Protein AF-A0A0C9WGY9-F1 (afdb_monomer_lite)

Radius of gyration: 21.14 Å; chains: 1; bounding box: 63×45×46 Å

Sequence (278 aa):
MLKIRIFRSVLLHSLSLDATVLPHLRSLISLTTEGIFSPQDQVSGNQGAGFSSGNVWSVLQLEKIHLQEIVTDDVQLGLIEYLASFSGLRRLRLTQAPSYRTLPQMSDQLAIKFYEQALQNHIHSLDSLKINTNYEGNWSFTSHCSSIIKKCTRLTFLKLSINFEDMAEEKDDKEDSSASGNNVIWSLLDICAALPALKTLKLFSAFPEHSRGSKGGTVASKHRARANAKISRSVRSYQPITSSHAFRIFIVRDEFELRNDELGMNLAYRRVGRMREH

Organism: NCBI:txid1095629

Structure (mmCIF, N/CA/C/O backbone):
data_AF-A0A0C9WGY9-F1
#
_entry.id   AF-A0A0C9WGY9-F1
#
loop_
_atom_site.group_PDB
_atom_site.id
_atom_site.type_symbol
_atom_site.label_atom_id
_atom_site.label_alt_id
_atom_site.label_comp_id
_atom_site.label_asym_id
_atom_site.label_entity_id
_atom_site.label_seq_id
_atom_site.pdbx_PDB_ins_code
_atom_site.Cartn_x
_atom_site.Cartn_y
_atom_site.Cartn_z
_atom_site.occupancy
_atom_site.B_iso_or_equiv
_atom_site.auth_seq_id
_atom_site.auth_comp_id
_atom_site.auth_asym_id
_atom_site.auth_atom_id
_atom_site.pdbx_PDB_model_num
ATOM 1 N N . MET A 1 1 ? -34.208 -19.482 19.930 1.00 30.44 1 MET A N 1
ATOM 2 C CA . MET A 1 1 ? -32.775 -19.177 20.145 1.00 30.44 1 MET A CA 1
ATOM 3 C C . MET A 1 1 ? -32.164 -18.797 18.793 1.00 30.44 1 MET A C 1
ATOM 5 O O . MET A 1 1 ? -31.710 -19.662 18.055 1.00 30.44 1 MET A O 1
ATOM 9 N N . LEU A 1 2 ? -32.289 -17.525 18.393 1.00 20.83 2 LEU A N 1
ATOM 10 C CA . LEU A 1 2 ? -31.878 -17.042 17.067 1.00 20.83 2 LEU A CA 1
ATOM 11 C C . LEU A 1 2 ? -30.344 -16.934 17.011 1.00 20.83 2 LEU A C 1
ATOM 13 O O . LEU A 1 2 ? -29.756 -15.997 17.544 1.00 20.83 2 LEU A O 1
ATOM 17 N N . LYS A 1 3 ? -29.680 -17.896 16.362 1.00 22.28 3 LYS A N 1
ATOM 18 C CA . LYS A 1 3 ? -28.285 -17.746 15.926 1.00 22.28 3 LYS A CA 1
ATOM 19 C C . LYS A 1 3 ? -28.271 -16.860 14.682 1.00 22.28 3 LYS A C 1
ATOM 21 O O . LYS A 1 3 ? -28.259 -17.358 13.560 1.00 22.28 3 LYS A O 1
ATOM 26 N N . ILE A 1 4 ? -28.277 -15.545 14.877 1.00 24.45 4 ILE A N 1
ATOM 27 C CA . ILE A 1 4 ? -27.999 -14.611 13.787 1.00 24.45 4 ILE A CA 1
ATOM 28 C C . ILE A 1 4 ? -26.489 -14.668 13.526 1.00 24.45 4 ILE A C 1
ATOM 30 O O . ILE A 1 4 ? -25.688 -14.069 14.241 1.00 24.45 4 ILE A O 1
ATOM 34 N N . ARG A 1 5 ? -26.079 -15.427 12.504 1.00 27.80 5 ARG A N 1
ATOM 35 C CA . ARG A 1 5 ? -24.776 -15.234 11.854 1.00 27.80 5 ARG A CA 1
ATOM 36 C C . ARG A 1 5 ? -24.852 -13.915 11.080 1.00 27.80 5 ARG A C 1
ATOM 38 O O . ARG A 1 5 ? -25.091 -13.914 9.879 1.00 27.80 5 ARG A O 1
ATOM 45 N N . ILE A 1 6 ? -24.689 -12.789 11.777 1.00 35.38 6 ILE A N 1
ATOM 46 C CA . ILE A 1 6 ? -24.415 -11.511 11.117 1.00 35.38 6 ILE A CA 1
ATOM 47 C C . ILE A 1 6 ? -23.001 -11.648 10.558 1.00 35.38 6 ILE A C 1
ATOM 49 O O . ILE A 1 6 ? -22.031 -11.720 11.318 1.00 35.38 6 ILE A O 1
ATOM 53 N N . PHE A 1 7 ? -22.874 -11.760 9.237 1.00 34.78 7 PHE A N 1
ATOM 54 C CA . PHE A 1 7 ? -21.597 -11.533 8.572 1.00 34.78 7 PHE A CA 1
ATOM 55 C C . PHE A 1 7 ? -21.109 -10.148 9.025 1.00 34.78 7 PHE A C 1
ATOM 57 O O . PHE A 1 7 ? -21.784 -9.156 8.776 1.00 34.78 7 PHE A O 1
ATOM 64 N N . ARG A 1 8 ? -20.002 -10.094 9.784 1.00 46.50 8 ARG A N 1
ATOM 65 C CA . ARG A 1 8 ? -19.451 -8.881 10.425 1.00 46.50 8 ARG A CA 1
ATOM 66 C C . ARG A 1 8 ? -18.846 -7.921 9.392 1.00 46.50 8 ARG A C 1
ATOM 68 O O . ARG A 1 8 ? -17.645 -7.681 9.394 1.00 46.50 8 ARG A O 1
ATOM 75 N N . SER A 1 9 ? -19.675 -7.417 8.494 1.00 46.22 9 SER A N 1
ATOM 76 C CA . SER A 1 9 ? -19.392 -6.325 7.574 1.00 46.22 9 SER A CA 1
ATOM 77 C C . SER A 1 9 ? -20.666 -5.491 7.523 1.00 46.22 9 SER A C 1
ATOM 79 O O . SER A 1 9 ? -21.722 -5.989 7.137 1.00 46.22 9 SER A O 1
ATOM 81 N N . VAL A 1 10 ? -20.593 -4.261 8.023 1.00 56.06 10 VAL A N 1
ATOM 82 C CA . VAL A 1 10 ? -21.714 -3.318 8.014 1.00 56.06 10 VAL A CA 1
ATOM 83 C C . VAL A 1 10 ? -21.427 -2.281 6.938 1.00 56.06 10 VAL A C 1
ATOM 85 O O . VAL A 1 10 ? -20.388 -1.626 6.987 1.00 56.06 10 VAL A O 1
ATOM 88 N N . LEU A 1 11 ? -22.348 -2.135 5.985 1.00 56.12 11 LEU A N 1
ATOM 89 C CA . LEU A 1 11 ? -22.385 -1.008 5.055 1.00 56.12 11 LEU A CA 1
ATOM 90 C C . LEU A 1 11 ? -23.157 0.128 5.740 1.00 56.12 11 LEU A C 1
ATOM 92 O O . LEU A 1 11 ? -24.378 0.063 5.879 1.00 56.12 11 LEU A O 1
ATOM 96 N N . LEU A 1 12 ? -22.442 1.140 6.230 1.00 55.50 12 LEU A N 1
ATOM 97 C CA . LEU A 1 12 ? -23.004 2.257 7.003 1.00 55.50 12 LEU A CA 1
ATOM 98 C C . LEU A 1 12 ? -23.656 3.326 6.102 1.00 55.50 12 LEU A C 1
ATOM 100 O O . LEU A 1 12 ? -23.308 4.496 6.194 1.00 55.50 12 LEU A O 1
ATOM 104 N N . HIS A 1 13 ? -24.590 2.973 5.217 1.00 49.69 13 HIS A N 1
ATOM 105 C CA . HIS A 1 13 ? -25.236 3.997 4.377 1.00 49.69 13 HIS A CA 1
ATOM 106 C C . HIS A 1 13 ? -26.256 4.873 5.135 1.00 49.69 13 HIS A C 1
ATOM 108 O O . HIS A 1 13 ? -26.638 5.921 4.627 1.00 49.69 13 HIS A O 1
ATOM 114 N N . SER A 1 14 ? -26.694 4.487 6.343 1.00 50.16 14 SER A N 1
ATOM 115 C CA . SER A 1 14 ? -27.743 5.228 7.073 1.00 50.16 14 SER A CA 1
ATOM 116 C C . SER A 1 14 ? -27.839 4.928 8.577 1.00 50.16 14 SER A C 1
ATOM 118 O O . SER A 1 14 ? -28.877 5.170 9.191 1.00 50.16 14 SER A O 1
ATOM 120 N N . LEU A 1 15 ? -26.809 4.336 9.188 1.00 55.81 15 LEU A N 1
ATOM 121 C CA . LEU A 1 15 ? -26.880 3.937 10.595 1.00 55.81 15 LEU A CA 1
ATOM 122 C C . LEU A 1 15 ? -26.567 5.130 11.502 1.00 55.81 15 LEU A C 1
ATOM 124 O O . LEU A 1 15 ? -25.414 5.532 11.640 1.00 55.81 15 LEU A O 1
ATOM 128 N N . SER A 1 16 ? -27.607 5.664 12.144 1.00 64.69 16 SER A N 1
ATOM 129 C CA . SER A 1 16 ? -27.444 6.481 13.344 1.00 64.69 16 SER A CA 1
ATOM 130 C C . SER A 1 16 ? -26.781 5.612 14.413 1.00 64.69 16 SER A C 1
ATOM 132 O O . SER A 1 16 ? -27.349 4.607 14.842 1.00 64.69 16 SER A O 1
ATOM 134 N N . LEU A 1 17 ? -25.554 5.960 14.804 1.00 70.62 17 LEU A N 1
ATOM 135 C CA . LEU A 1 17 ? -24.827 5.314 15.899 1.00 70.62 17 LEU A CA 1
ATOM 136 C C . LEU A 1 17 ? -25.424 5.781 17.232 1.00 70.62 17 LEU A C 1
ATOM 138 O O . LEU A 1 17 ? -24.817 6.562 17.960 1.00 70.62 17 LEU A O 1
ATOM 142 N N . ASP A 1 18 ? -26.655 5.365 17.515 1.00 74.25 18 ASP A N 1
ATOM 143 C CA . ASP A 1 18 ? -27.327 5.675 18.771 1.00 74.25 18 ASP A CA 1
ATOM 144 C C . ASP A 1 18 ? -26.977 4.660 19.873 1.00 74.25 18 ASP A C 1
ATOM 146 O O . ASP A 1 18 ? -26.358 3.614 19.641 1.00 74.25 18 ASP A O 1
ATOM 150 N N . ALA A 1 19 ? -27.406 4.965 21.100 1.00 76.75 19 ALA A N 1
ATOM 151 C CA . ALA A 1 19 ? -27.153 4.141 22.279 1.00 76.75 19 ALA A CA 1
ATOM 152 C C . ALA A 1 19 ? -27.666 2.692 22.153 1.00 76.75 19 ALA A C 1
ATOM 154 O O . ALA A 1 19 ? -27.195 1.818 22.882 1.00 76.75 19 ALA A O 1
ATOM 155 N N . THR A 1 20 ? -28.602 2.416 21.240 1.00 81.06 20 THR A N 1
ATOM 156 C CA . THR A 1 20 ? -29.134 1.066 21.016 1.00 81.06 20 THR A CA 1
ATOM 157 C C . THR A 1 20 ? -28.209 0.224 20.140 1.00 81.06 20 THR A C 1
ATOM 159 O O . THR A 1 20 ? -28.085 -0.980 20.360 1.00 81.06 20 THR A O 1
ATOM 162 N N . VAL A 1 21 ? -27.492 0.844 19.196 1.00 81.62 21 VAL A N 1
ATOM 163 C CA . VAL A 1 21 ? -26.594 0.144 18.264 1.00 81.62 21 VAL A CA 1
ATOM 164 C C . VAL A 1 21 ? -25.201 -0.071 18.869 1.00 81.62 21 VAL A C 1
ATOM 166 O O . VAL A 1 21 ? -24.573 -1.103 18.615 1.00 81.62 21 VAL A O 1
ATOM 169 N N . LEU A 1 22 ? -24.724 0.853 19.713 1.00 81.69 22 LEU A N 1
ATOM 170 C CA . LEU A 1 22 ? -23.368 0.825 20.288 1.00 81.69 22 LEU A CA 1
ATOM 171 C C . LEU A 1 22 ? -22.966 -0.511 20.949 1.00 81.69 22 LEU A C 1
ATOM 173 O O . LEU A 1 22 ? -21.874 -1.007 20.646 1.00 81.69 22 LEU A O 1
ATOM 177 N N . PRO A 1 23 ? -23.802 -1.166 21.783 1.00 85.12 23 PRO A N 1
ATOM 178 C CA . PRO A 1 23 ? -23.435 -2.444 22.397 1.00 85.12 23 PRO A CA 1
ATOM 179 C C . PRO A 1 23 ? -23.133 -3.540 21.369 1.00 85.12 23 PRO A C 1
ATOM 181 O O . PRO A 1 23 ? -22.264 -4.385 21.593 1.00 85.12 23 PRO A O 1
ATOM 184 N N . HIS A 1 24 ? -23.810 -3.513 20.218 1.00 83.56 24 HIS A N 1
ATOM 185 C CA . HIS A 1 24 ? -23.625 -4.496 19.152 1.00 83.56 24 HIS A CA 1
ATOM 186 C C . HIS A 1 24 ? -22.322 -4.269 18.371 1.00 83.56 24 HIS A C 1
ATOM 188 O O . HIS A 1 24 ? -21.688 -5.234 17.922 1.00 83.56 24 HIS A O 1
ATOM 194 N N . LEU A 1 25 ? -21.868 -3.015 18.276 1.00 85.38 25 LEU A N 1
ATOM 195 C CA . LEU A 1 25 ? -20.638 -2.637 17.575 1.00 85.38 25 LEU A CA 1
ATOM 196 C C . LEU A 1 25 ? -19.365 -3.038 18.319 1.00 85.38 25 LEU A C 1
ATOM 198 O O . LEU A 1 25 ? -18.323 -3.176 17.689 1.00 85.38 25 LEU A O 1
ATOM 202 N N . ARG A 1 26 ? -19.432 -3.336 19.621 1.00 87.69 26 ARG A N 1
ATOM 203 C CA . ARG A 1 26 ? -18.278 -3.869 20.375 1.00 87.69 26 ARG A CA 1
ATOM 204 C C . ARG A 1 26 ? -17.740 -5.184 19.813 1.00 87.69 26 ARG A C 1
ATOM 206 O O . ARG A 1 26 ? -16.601 -5.555 20.070 1.00 87.69 26 ARG A O 1
ATOM 213 N N . SER A 1 27 ? -18.562 -5.899 19.045 1.00 88.50 27 SER A N 1
ATOM 214 C CA . SER A 1 27 ? -18.170 -7.128 18.355 1.00 88.50 27 SER A CA 1
ATOM 215 C C . SER A 1 27 ? -17.670 -6.905 16.919 1.00 88.50 27 SER A C 1
ATOM 217 O O . SER A 1 27 ? -17.302 -7.871 16.242 1.00 88.50 27 SER A O 1
ATOM 219 N N . LEU A 1 28 ? -17.665 -5.658 16.436 1.00 91.44 28 LEU A N 1
ATOM 220 C CA . LEU A 1 28 ? -17.270 -5.308 15.078 1.00 91.44 28 LEU A CA 1
ATOM 221 C C . LEU A 1 28 ? -15.764 -5.538 14.894 1.00 91.44 28 LEU A C 1
ATOM 223 O O . LEU A 1 28 ? -14.942 -5.035 15.650 1.00 91.44 28 LEU A O 1
ATOM 227 N N . ILE A 1 29 ? -15.410 -6.330 13.882 1.00 93.94 29 ILE A N 1
ATOM 228 C CA . ILE A 1 29 ? -14.012 -6.638 13.526 1.00 93.94 29 ILE A CA 1
ATOM 229 C C . ILE A 1 29 ? -13.609 -5.922 12.238 1.00 93.94 29 ILE A C 1
ATOM 231 O O . ILE A 1 29 ? -12.445 -5.565 12.070 1.00 93.94 29 ILE A O 1
ATOM 235 N N . SER A 1 30 ? -14.564 -5.736 11.329 1.00 94.31 30 SER A N 1
ATOM 236 C CA . SER A 1 30 ? -14.342 -5.173 10.007 1.00 94.31 30 SER A CA 1
ATOM 237 C C . SER A 1 30 ? -15.348 -4.068 9.731 1.00 94.31 30 SER A C 1
ATOM 239 O O . SER A 1 30 ? -16.527 -4.212 10.061 1.00 94.31 30 SER A O 1
ATOM 241 N N . LEU A 1 31 ? -14.884 -2.990 9.106 1.00 91.88 31 LEU A N 1
ATOM 242 C CA . LEU A 1 31 ? -15.726 -1.907 8.617 1.00 91.88 31 LEU A CA 1
ATOM 243 C C . LEU A 1 31 ? -15.400 -1.603 7.153 1.00 91.88 31 LEU A C 1
ATOM 245 O O . LEU A 1 31 ? -14.234 -1.544 6.762 1.00 91.88 31 LEU A O 1
ATOM 249 N N . THR A 1 32 ? -16.438 -1.418 6.338 1.00 91.44 32 THR A N 1
ATOM 250 C CA . THR A 1 32 ? -16.318 -1.026 4.931 1.00 91.44 32 THR A CA 1
ATOM 251 C C . THR A 1 32 ? -17.208 0.179 4.661 1.00 91.44 32 THR A C 1
ATOM 253 O O . THR A 1 32 ? -18.421 0.094 4.832 1.00 91.44 32 THR A O 1
ATOM 256 N N . THR A 1 33 ? -16.602 1.290 4.244 1.00 85.94 33 THR A N 1
ATOM 257 C CA . THR A 1 33 ? -17.283 2.570 3.994 1.00 85.94 33 THR A CA 1
ATOM 258 C C . THR A 1 33 ? -17.148 3.075 2.553 1.00 85.94 33 THR A C 1
ATOM 260 O O . THR A 1 33 ? -17.394 4.247 2.295 1.00 85.94 33 THR A O 1
ATOM 263 N N . GLU A 1 34 ? -16.781 2.204 1.604 1.00 81.19 34 GLU A N 1
ATOM 264 C CA . GLU A 1 34 ? -16.646 2.567 0.181 1.00 81.19 34 GLU A CA 1
ATOM 265 C C . GLU A 1 34 ? -17.949 3.165 -0.382 1.00 81.19 34 GLU A C 1
ATOM 267 O O . GLU A 1 34 ? -19.018 2.575 -0.245 1.00 81.19 34 GLU A O 1
ATOM 272 N N . GLY A 1 35 ? -17.854 4.314 -1.057 1.00 70.62 35 GLY A N 1
ATOM 273 C CA . GLY A 1 35 ? -18.966 4.934 -1.779 1.00 70.62 35 GLY A CA 1
ATOM 274 C C . GLY A 1 35 ? -19.981 5.670 -0.902 1.00 70.62 35 GLY A C 1
ATOM 275 O O . GLY A 1 35 ? -20.889 6.296 -1.442 1.00 70.62 35 GLY A O 1
ATOM 276 N N . ILE A 1 36 ? -19.822 5.654 0.424 1.00 65.69 36 ILE A N 1
ATOM 277 C CA . ILE A 1 36 ? -20.766 6.295 1.355 1.00 65.69 36 ILE A CA 1
ATOM 278 C C . ILE A 1 36 ? -20.628 7.816 1.314 1.00 65.69 36 ILE A C 1
ATOM 280 O O . ILE A 1 36 ? -21.619 8.538 1.337 1.00 65.69 36 ILE A O 1
ATOM 284 N N . PHE A 1 37 ? -19.397 8.308 1.187 1.00 59.03 37 PHE A N 1
ATOM 285 C CA . PHE A 1 37 ? -19.106 9.739 1.118 1.00 59.03 37 PHE A CA 1
ATOM 286 C C . PHE A 1 37 ? -19.034 10.250 -0.327 1.00 59.03 37 PHE A C 1
ATOM 288 O O . PHE A 1 37 ? -18.533 11.350 -0.582 1.00 59.03 37 PHE A O 1
ATOM 295 N N . SER A 1 38 ? -19.527 9.454 -1.289 1.00 51.62 38 SER A N 1
ATOM 296 C CA . SER A 1 38 ? -19.550 9.857 -2.689 1.00 51.62 38 SER A CA 1
ATOM 297 C C . SER A 1 38 ? -20.604 10.954 -2.882 1.00 51.62 38 SER A C 1
ATOM 299 O O . SER A 1 38 ? -21.786 10.731 -2.624 1.00 51.62 38 SER A O 1
ATOM 301 N N . PRO A 1 39 ? -20.232 12.165 -3.315 1.00 50.34 39 PRO A N 1
ATOM 302 C CA . PRO A 1 39 ? -21.080 13.339 -3.167 1.00 50.34 39 PRO A CA 1
ATOM 303 C C . PRO A 1 39 ? -21.879 13.609 -4.444 1.00 50.34 39 PRO A C 1
ATOM 305 O O . PRO A 1 39 ? -21.847 14.720 -4.975 1.00 50.34 39 PRO A O 1
ATOM 308 N N . GLN A 1 40 ? -22.559 12.586 -4.968 1.00 50.38 40 GLN A N 1
ATOM 309 C CA . GLN A 1 40 ? -23.403 12.753 -6.154 1.00 50.38 40 GLN A CA 1
ATOM 310 C C . GLN A 1 40 ? -24.720 13.486 -5.857 1.00 50.38 40 GLN A C 1
ATOM 312 O O . GLN A 1 40 ? -25.260 14.099 -6.771 1.00 50.38 40 GLN A O 1
ATOM 317 N N . ASP A 1 41 ? -25.143 13.563 -4.590 1.00 44.19 41 ASP A N 1
ATOM 318 C CA . ASP A 1 41 ? -26.450 14.130 -4.222 1.00 44.19 41 ASP A CA 1
ATOM 319 C C . ASP A 1 41 ? -26.399 15.456 -3.444 1.00 44.19 41 ASP A C 1
ATOM 321 O O . ASP A 1 41 ? -27.427 15.928 -2.964 1.00 44.19 41 ASP A O 1
ATOM 325 N N . GLN A 1 42 ? -25.247 16.140 -3.361 1.00 48.41 42 GLN A N 1
ATOM 326 C CA . GLN A 1 42 ? -25.235 17.541 -2.902 1.00 48.41 42 GLN A CA 1
ATOM 327 C C . GLN A 1 42 ? -25.684 18.482 -4.029 1.00 48.41 42 GLN A C 1
ATOM 329 O O . GLN A 1 42 ? -24.943 19.350 -4.494 1.00 48.41 42 GLN A O 1
ATOM 334 N N . VAL A 1 43 ? -26.928 18.295 -4.471 1.00 44.62 43 VAL A N 1
ATOM 335 C CA . VAL A 1 43 ? -27.687 19.320 -5.176 1.00 44.62 43 VAL A CA 1
ATOM 336 C C . VAL A 1 43 ? -27.871 20.469 -4.187 1.00 44.62 43 VAL A C 1
ATOM 338 O O . VAL A 1 43 ? -28.539 20.345 -3.162 1.00 44.62 43 VAL A O 1
ATOM 341 N N . SER A 1 44 ? -27.183 21.569 -4.481 1.00 49.75 44 SER A N 1
ATOM 342 C CA . SER A 1 44 ? -27.356 22.894 -3.888 1.00 49.75 44 SER A CA 1
ATOM 343 C C . SER A 1 44 ? -28.838 23.168 -3.596 1.00 49.75 44 SER A C 1
ATOM 345 O O . SER A 1 44 ? -29.631 23.254 -4.530 1.00 49.75 44 SER A O 1
ATOM 347 N N . GLY A 1 45 ? -29.237 23.264 -2.322 1.00 47.06 45 GLY A N 1
ATOM 348 C CA . GLY A 1 45 ? -30.629 23.618 -2.035 1.00 47.06 45 GLY A CA 1
ATOM 349 C C . GLY A 1 45 ? -31.108 23.653 -0.590 1.00 47.06 45 GLY A C 1
ATOM 350 O O . GLY A 1 45 ? -32.007 24.435 -0.321 1.00 47.06 45 GLY A O 1
ATOM 351 N N . ASN A 1 46 ? -30.549 22.888 0.355 1.00 43.19 46 ASN A N 1
ATOM 352 C CA . ASN A 1 46 ? -31.064 22.903 1.734 1.00 43.19 46 ASN A CA 1
ATOM 353 C C . ASN A 1 46 ? -29.949 22.864 2.786 1.00 43.19 46 ASN A C 1
ATOM 355 O O . ASN A 1 46 ? -29.408 21.814 3.112 1.00 43.19 46 ASN A O 1
ATOM 359 N N . GLN A 1 47 ? -29.649 24.035 3.357 1.00 48.50 47 GLN A N 1
ATOM 360 C CA . GLN A 1 47 ? -28.809 24.221 4.551 1.00 48.50 47 GLN A CA 1
ATOM 361 C C . GLN A 1 47 ? -29.582 23.996 5.872 1.00 48.50 47 GLN A C 1
ATOM 363 O O . GLN A 1 47 ? -29.173 24.477 6.926 1.00 48.50 47 GLN A O 1
ATOM 368 N N . GLY A 1 48 ? -30.713 23.289 5.850 1.00 40.41 48 GLY A N 1
ATOM 369 C CA . GLY A 1 48 ? -31.521 23.026 7.042 1.00 40.41 48 GLY A CA 1
ATOM 370 C C . GLY A 1 48 ? -31.323 21.598 7.536 1.00 40.41 48 GLY A C 1
ATOM 371 O O . GLY A 1 48 ? -31.722 20.673 6.843 1.00 40.41 48 GLY A O 1
ATOM 372 N N . ALA A 1 49 ? -30.748 21.439 8.732 1.00 40.84 49 ALA A N 1
ATOM 373 C CA . ALA A 1 49 ? -30.420 20.166 9.390 1.00 40.84 49 ALA A CA 1
ATOM 374 C C . ALA A 1 49 ? -29.227 19.417 8.771 1.00 40.84 49 ALA A C 1
ATOM 376 O O . ALA A 1 49 ? -29.324 18.278 8.316 1.00 40.84 49 ALA A O 1
ATOM 377 N N . GLY A 1 50 ? -28.059 20.066 8.810 1.00 37.28 50 GLY A N 1
ATOM 378 C CA . GLY A 1 50 ? -26.787 19.372 8.657 1.00 37.28 50 GLY A CA 1
ATOM 379 C C . GLY A 1 50 ? -26.710 18.242 9.678 1.00 37.28 50 GLY A C 1
ATOM 380 O O . GLY A 1 50 ? -26.698 18.490 10.884 1.00 37.28 50 GLY A O 1
ATOM 381 N N . PHE A 1 51 ? -26.676 17.002 9.194 1.00 38.59 51 PHE A N 1
ATOM 382 C CA . PHE A 1 51 ? -26.219 15.883 9.993 1.00 38.59 51 PHE A CA 1
ATOM 383 C C . PHE A 1 51 ? -24.827 16.253 10.506 1.00 38.59 51 PHE A C 1
ATOM 385 O O . PHE A 1 51 ? -23.835 16.163 9.785 1.00 38.59 51 PHE A O 1
ATOM 392 N N . SER A 1 52 ? -24.755 16.663 11.771 1.00 43.41 52 SER A N 1
ATOM 393 C CA . SER A 1 52 ? -23.567 16.493 12.599 1.00 43.41 52 SER A CA 1
ATOM 394 C C . SER A 1 52 ? -23.402 14.987 12.805 1.00 43.41 52 SER A C 1
ATOM 396 O O . SER A 1 52 ? -23.619 14.452 13.891 1.00 43.41 52 SER A O 1
ATOM 398 N N . SER A 1 53 ? -23.153 14.255 11.715 1.00 45.38 53 SER A N 1
ATOM 399 C CA . SER A 1 53 ? -22.749 12.864 11.771 1.00 45.38 53 SER A CA 1
ATOM 400 C C . SER A 1 53 ? -21.373 12.903 12.407 1.00 45.38 53 SER A C 1
ATOM 402 O O . SER A 1 53 ? -20.376 13.145 11.723 1.00 45.38 53 SER A O 1
ATOM 404 N N . GLY A 1 54 ? -21.346 12.779 13.737 1.00 56.03 54 GLY A N 1
ATOM 405 C CA . GLY A 1 54 ? -20.120 12.609 14.493 1.00 56.03 54 GLY A CA 1
ATOM 406 C C . GLY A 1 54 ? -19.254 11.620 13.734 1.00 56.03 54 GLY A C 1
ATOM 407 O O . GLY A 1 54 ? -19.734 10.562 13.323 1.00 56.03 54 GLY A O 1
ATOM 408 N N . ASN A 1 55 ? -18.027 12.040 13.446 1.00 77.12 55 ASN A N 1
ATOM 409 C CA . ASN A 1 55 ? -17.091 11.266 12.661 1.00 77.12 55 ASN A CA 1
ATOM 410 C C . ASN A 1 55 ? -17.089 9.822 13.197 1.00 77.12 55 ASN A C 1
ATOM 412 O O . ASN A 1 55 ? -16.788 9.612 14.373 1.00 77.12 55 ASN A O 1
ATOM 416 N N . VAL A 1 56 ? -17.484 8.842 12.372 1.00 85.25 56 VAL A N 1
ATOM 417 C CA . VAL A 1 56 ? -17.592 7.427 12.783 1.00 85.25 56 VAL A CA 1
ATOM 418 C C . VAL A 1 56 ? -16.307 6.955 13.462 1.00 85.25 56 VAL A C 1
ATOM 420 O O . VAL A 1 56 ? -16.355 6.204 14.434 1.00 85.25 56 VAL A O 1
ATOM 423 N N . TRP A 1 57 ? -15.165 7.474 13.011 1.00 90.94 57 TRP A N 1
ATOM 424 C CA . TRP A 1 57 ? -13.853 7.208 13.579 1.00 90.94 57 TRP A CA 1
ATOM 425 C C . TRP A 1 57 ? -13.749 7.683 15.036 1.00 90.94 57 TRP A C 1
ATOM 427 O O . TRP A 1 57 ? -13.271 6.932 15.882 1.00 90.94 57 TRP A O 1
ATOM 437 N N . SER A 1 58 ? -14.284 8.863 15.365 1.00 89.69 58 SER A N 1
ATOM 438 C CA . SER A 1 58 ? -14.337 9.381 16.738 1.00 89.69 58 SER A CA 1
ATOM 439 C C . SER A 1 58 ? -15.253 8.551 17.637 1.00 89.69 58 SER A C 1
ATOM 441 O O . SER A 1 58 ? -14.899 8.290 18.782 1.00 89.69 58 SER A O 1
ATOM 443 N N . VAL A 1 59 ? -16.404 8.084 17.138 1.00 88.94 59 VAL A N 1
ATOM 444 C CA . VAL A 1 59 ? -17.299 7.211 17.924 1.00 88.94 59 VAL A CA 1
ATOM 445 C C . VAL A 1 59 ? -16.621 5.875 18.228 1.00 88.94 59 VAL A C 1
ATOM 447 O O . VAL A 1 59 ? -16.601 5.443 19.378 1.00 88.94 59 VAL A O 1
ATOM 450 N N . LEU A 1 60 ? -16.009 5.240 17.222 1.00 91.62 60 LEU A N 1
ATOM 451 C CA . LEU A 1 60 ? -15.260 3.993 17.411 1.00 91.62 60 LEU A CA 1
ATOM 452 C C . LEU A 1 60 ? -14.094 4.173 18.392 1.00 91.62 60 LEU A C 1
ATOM 454 O O . LEU A 1 60 ? -13.852 3.294 19.219 1.00 91.62 60 LEU A O 1
ATOM 458 N N . GLN A 1 61 ? -13.402 5.313 18.322 1.00 93.81 61 GLN A N 1
ATOM 459 C CA . GLN A 1 61 ? -12.325 5.670 19.242 1.00 93.81 61 GLN A CA 1
ATOM 460 C C . GLN A 1 61 ? -12.831 5.820 20.683 1.00 93.81 61 GLN A C 1
ATOM 462 O O . GLN A 1 61 ? -12.277 5.205 21.594 1.00 93.81 61 GLN A O 1
ATOM 467 N N . LEU A 1 62 ? -13.894 6.605 20.895 1.00 92.44 62 LEU A N 1
ATOM 468 C CA . LEU A 1 62 ? -14.486 6.857 22.214 1.00 92.44 62 LEU A CA 1
ATOM 469 C C . LEU A 1 62 ? -14.993 5.565 22.866 1.00 92.44 62 LEU A C 1
ATOM 471 O O . LEU A 1 62 ? -14.749 5.327 24.049 1.00 92.44 62 LEU A O 1
ATOM 475 N N . GLU A 1 63 ? -15.622 4.696 22.078 1.00 92.12 63 GLU A N 1
ATOM 476 C CA . GLU A 1 63 ? -16.139 3.400 22.529 1.00 92.12 63 GLU A CA 1
ATOM 477 C C . GLU A 1 63 ? -15.063 2.303 22.614 1.00 92.12 63 GLU A C 1
ATOM 479 O O . GLU A 1 63 ? -15.370 1.162 22.971 1.00 92.12 63 GLU A O 1
ATOM 484 N N . LYS A 1 64 ? -13.797 2.627 22.303 1.00 95.25 64 LYS A N 1
ATOM 485 C CA . LYS A 1 64 ? -12.654 1.694 22.296 1.00 95.25 64 LYS A CA 1
ATOM 486 C C . LYS A 1 64 ? -12.909 0.453 21.434 1.00 95.25 64 LYS A C 1
ATOM 488 O O . LYS A 1 64 ? -12.509 -0.665 21.769 1.00 95.25 64 LYS A O 1
ATOM 493 N N . ILE A 1 65 ? -13.605 0.645 20.318 1.00 94.19 65 ILE A N 1
ATOM 494 C CA . ILE A 1 65 ? -13.880 -0.405 19.343 1.00 94.19 65 ILE A CA 1
ATOM 495 C C . ILE A 1 65 ? -12.694 -0.449 18.389 1.00 94.19 65 ILE A C 1
ATOM 497 O O . ILE A 1 65 ? -12.518 0.443 17.563 1.00 94.19 65 ILE A O 1
ATOM 501 N N . HIS A 1 66 ? -11.870 -1.488 18.497 1.00 96.50 66 HIS A N 1
ATOM 502 C CA . HIS A 1 66 ? -10.661 -1.647 17.690 1.00 96.50 66 HIS A CA 1
ATOM 503 C C . HIS A 1 66 ? -10.904 -2.614 16.532 1.00 96.50 66 HIS A C 1
ATOM 505 O O . HIS A 1 66 ? -11.024 -3.828 16.721 1.00 96.50 66 HIS A O 1
ATOM 511 N N . LEU A 1 67 ? -10.967 -2.072 15.320 1.00 96.75 67 LEU A N 1
ATOM 512 C CA . LEU A 1 67 ? -11.166 -2.856 14.110 1.00 96.75 67 LEU A CA 1
ATOM 513 C C . LEU A 1 67 ? -9.874 -3.571 13.713 1.00 96.75 67 LEU A C 1
ATOM 515 O O . LEU A 1 67 ? -8.783 -3.009 13.758 1.00 96.75 67 LEU A O 1
ATOM 519 N N . GLN A 1 68 ? -9.998 -4.814 13.255 1.00 98.12 68 GLN A N 1
ATOM 520 C CA . GLN A 1 68 ? -8.884 -5.530 12.629 1.00 98.12 68 GLN A CA 1
ATOM 521 C C . GLN A 1 68 ? -8.820 -5.250 11.128 1.00 98.12 68 GLN A C 1
ATOM 523 O O . GLN A 1 68 ? -7.781 -5.475 10.505 1.00 98.12 68 GLN A O 1
ATOM 528 N N . GLU A 1 69 ? -9.919 -4.786 10.531 1.00 98.12 69 GLU A N 1
ATOM 529 C CA . GLU A 1 69 ? -10.035 -4.623 9.089 1.00 98.12 69 GLU A CA 1
ATOM 530 C C . GLU A 1 69 ? -10.807 -3.362 8.723 1.00 98.12 69 GLU A C 1
ATOM 532 O O . GLU A 1 69 ? -11.919 -3.142 9.197 1.00 98.12 69 GLU A O 1
ATOM 537 N N . ILE A 1 70 ? -10.223 -2.545 7.853 1.00 96.19 70 ILE A N 1
ATOM 538 C CA . ILE A 1 70 ? -10.835 -1.297 7.403 1.00 96.19 70 ILE A CA 1
ATOM 539 C C . ILE A 1 70 ? -10.704 -1.195 5.893 1.00 96.19 70 ILE A C 1
ATOM 541 O O . ILE A 1 70 ? -9.620 -1.374 5.326 1.00 96.19 70 ILE A O 1
ATOM 545 N N . VAL A 1 71 ? -11.821 -0.878 5.249 1.00 95.12 71 VAL A N 1
ATOM 546 C CA . VAL A 1 71 ? -11.890 -0.529 3.836 1.00 95.12 71 VAL A CA 1
ATOM 547 C C . VAL A 1 71 ? -12.637 0.796 3.708 1.00 95.12 71 VAL A C 1
ATOM 549 O O . VAL A 1 71 ? -13.799 0.871 4.084 1.00 95.12 71 VAL A O 1
ATOM 552 N N . THR A 1 72 ? -11.990 1.841 3.203 1.00 91.69 72 THR A N 1
ATOM 553 C CA . THR A 1 72 ? -12.594 3.181 3.124 1.00 91.69 72 THR A CA 1
ATOM 554 C C . THR A 1 72 ? -12.015 3.995 1.968 1.00 91.69 72 THR A C 1
ATOM 556 O O . THR A 1 72 ? -10.847 3.838 1.607 1.00 91.69 72 THR A O 1
ATOM 559 N N . ASP A 1 73 ? -12.828 4.865 1.380 1.00 87.88 73 ASP A N 1
ATOM 560 C CA . ASP A 1 73 ? -12.406 5.969 0.509 1.00 87.88 73 ASP A CA 1
ATOM 561 C C . ASP A 1 73 ? -12.289 7.304 1.265 1.00 87.88 73 ASP A C 1
ATOM 563 O O . ASP A 1 73 ? -11.659 8.237 0.768 1.00 87.88 73 ASP A O 1
ATOM 567 N N . ASP A 1 74 ? 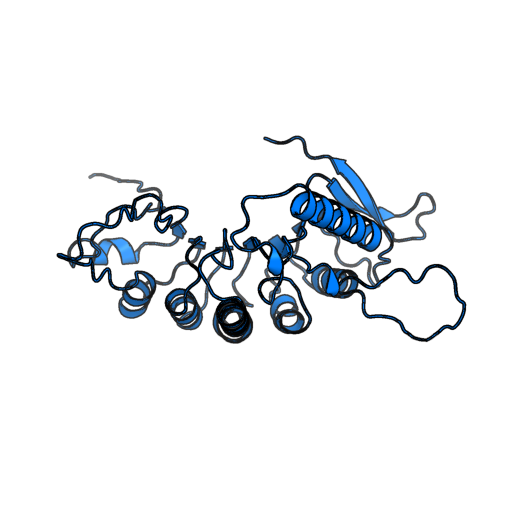-12.831 7.383 2.481 1.00 83.88 74 ASP A N 1
ATOM 568 C CA . ASP A 1 74 ? -12.782 8.560 3.340 1.00 83.88 74 ASP A CA 1
ATOM 569 C C . ASP A 1 74 ? -11.491 8.599 4.158 1.00 83.88 74 ASP A C 1
ATOM 571 O O . ASP A 1 74 ? -11.371 7.999 5.229 1.00 83.88 74 ASP A O 1
ATOM 575 N N . VAL A 1 75 ? -10.493 9.288 3.609 1.00 88.25 75 VAL A N 1
ATOM 576 C CA . VAL A 1 75 ? -9.178 9.458 4.228 1.00 88.25 75 VAL A CA 1
ATOM 577 C C . VAL A 1 75 ? -9.075 10.858 4.824 1.00 88.25 75 VAL A C 1
ATOM 579 O O . VAL A 1 75 ? -8.594 11.797 4.189 1.00 88.25 75 VAL A O 1
ATOM 582 N N . GLN A 1 76 ? -9.560 10.989 6.056 1.00 90.06 76 GLN A N 1
ATOM 583 C CA . GLN A 1 76 ? -9.573 12.234 6.828 1.00 90.06 76 GLN A CA 1
ATOM 584 C C . GLN A 1 76 ? -8.722 12.130 8.094 1.00 90.06 76 GLN A C 1
ATOM 586 O O . GLN A 1 76 ? -8.299 11.046 8.496 1.00 90.06 76 GLN A O 1
ATOM 591 N N . LEU A 1 77 ? -8.524 13.270 8.763 1.00 91.81 77 LEU A N 1
ATOM 592 C CA . LEU A 1 77 ? -7.787 13.334 10.024 1.00 91.81 77 LEU A CA 1
ATOM 593 C C . LEU A 1 77 ? -8.365 12.383 11.085 1.00 91.81 77 LEU A C 1
ATOM 595 O O . LEU A 1 77 ? -7.597 11.666 11.711 1.00 91.81 77 LEU A O 1
ATOM 599 N N . GLY A 1 78 ? -9.693 12.291 11.221 1.00 91.94 78 GLY A N 1
ATOM 600 C CA . GLY A 1 78 ? -10.294 11.409 12.227 1.00 91.94 78 GLY A CA 1
ATOM 601 C C . GLY A 1 78 ? -10.020 9.918 11.998 1.00 91.94 78 GLY A C 1
ATOM 602 O O . GLY A 1 78 ? -9.856 9.185 12.968 1.00 91.94 78 GLY A O 1
ATOM 603 N N . LEU A 1 79 ? -9.877 9.460 10.743 1.00 94.00 79 LEU A N 1
ATOM 604 C CA . LEU A 1 79 ? -9.424 8.089 10.462 1.00 94.00 79 LEU A CA 1
ATOM 605 C C . LEU A 1 79 ? -7.993 7.885 10.971 1.00 94.00 79 LEU A C 1
ATOM 607 O O . LEU A 1 79 ? -7.693 6.860 11.577 1.00 94.00 79 LEU A O 1
ATOM 611 N N . ILE A 1 80 ? -7.109 8.850 10.711 1.00 96.44 80 ILE A N 1
ATOM 612 C CA . ILE A 1 80 ? -5.706 8.789 11.132 1.00 96.44 80 ILE A CA 1
ATOM 613 C C . ILE A 1 80 ? -5.610 8.790 12.660 1.00 96.44 80 ILE A C 1
ATOM 615 O O . ILE A 1 80 ? -4.891 7.966 13.214 1.00 96.44 80 ILE A O 1
ATOM 619 N N . GLU A 1 81 ? -6.369 9.652 13.340 1.00 96.31 81 GLU A N 1
ATOM 620 C CA . GLU A 1 81 ? -6.445 9.704 14.806 1.00 96.31 81 GLU A CA 1
ATOM 621 C C . GLU A 1 81 ? -6.990 8.399 15.393 1.00 96.31 81 GLU A C 1
ATOM 623 O O . GLU A 1 81 ? -6.435 7.876 16.359 1.00 96.31 81 GLU A O 1
ATOM 628 N N . TYR A 1 82 ? -8.024 7.824 14.774 1.00 96.81 82 TYR A N 1
ATOM 629 C CA . TYR A 1 82 ? -8.554 6.525 15.167 1.00 96.81 82 TYR A CA 1
ATOM 630 C C . TYR A 1 82 ? -7.510 5.418 15.015 1.00 96.81 82 TYR A C 1
ATOM 632 O O . TYR A 1 82 ? -7.257 4.695 15.974 1.00 96.81 82 TYR A O 1
ATOM 640 N N . LEU A 1 83 ? -6.844 5.307 13.863 1.00 98.06 83 LEU A N 1
ATOM 641 C CA . LEU A 1 83 ? -5.782 4.318 13.650 1.00 98.06 83 LEU A CA 1
ATOM 642 C C . LEU A 1 83 ? -4.606 4.513 14.623 1.00 98.06 83 LEU A C 1
ATOM 644 O O . LEU A 1 83 ? -4.096 3.549 15.188 1.00 98.06 83 LEU A O 1
ATOM 648 N N . ALA A 1 84 ? -4.223 5.761 14.892 1.00 98.12 84 ALA A N 1
ATOM 649 C CA . ALA A 1 84 ? -3.180 6.094 15.858 1.00 98.12 84 ALA A CA 1
ATOM 650 C C . ALA A 1 84 ? -3.592 5.828 17.323 1.00 98.12 84 ALA A C 1
ATOM 652 O O . ALA A 1 84 ? -2.736 5.815 18.205 1.00 98.12 84 ALA A O 1
ATOM 653 N N . SER A 1 85 ? -4.875 5.589 17.609 1.00 97.94 85 SER A N 1
ATOM 654 C CA . SER A 1 85 ? -5.360 5.354 18.976 1.00 97.94 85 SER A CA 1
ATOM 655 C C . SER A 1 85 ? -5.217 3.910 19.466 1.00 97.94 85 SER A C 1
ATOM 657 O O . SER A 1 85 ? -5.340 3.661 20.666 1.00 97.94 85 SER A O 1
ATOM 659 N N . PHE A 1 86 ? -4.949 2.950 18.575 1.00 98.19 86 PHE A N 1
ATOM 660 C CA . PHE A 1 86 ? -4.835 1.536 18.937 1.00 98.19 86 PHE A CA 1
ATOM 661 C C . PHE A 1 86 ? -3.754 0.805 18.130 1.00 98.19 86 PHE A C 1
ATOM 663 O O . PHE A 1 86 ? -3.145 1.345 17.213 1.00 98.19 86 PHE A O 1
ATOM 670 N N . SER A 1 87 ? -3.509 -0.459 18.476 1.00 98.25 87 SER A N 1
ATOM 671 C CA . SER A 1 87 ? -2.678 -1.392 17.705 1.00 98.25 87 SER A CA 1
ATOM 672 C C . SER A 1 87 ? -3.451 -2.689 17.453 1.00 98.25 87 SER A C 1
ATOM 674 O O . SER A 1 87 ? -4.430 -2.975 18.141 1.00 98.25 87 SER A O 1
ATOM 676 N N . GLY A 1 88 ? -3.045 -3.484 16.459 1.00 97.94 88 GLY A N 1
ATOM 677 C CA . GLY A 1 88 ? -3.742 -4.733 16.121 1.00 97.94 88 GLY A CA 1
ATOM 678 C C . GLY A 1 88 ? -4.519 -4.712 14.804 1.00 97.94 88 GLY A C 1
ATOM 679 O O . GLY A 1 88 ? -5.119 -5.730 14.453 1.00 97.94 88 GLY A O 1
ATOM 680 N N . LEU A 1 89 ? -4.481 -3.612 14.040 1.00 98.56 89 LEU A N 1
ATOM 681 C CA . LEU A 1 89 ? -5.024 -3.588 12.682 1.00 98.56 89 LEU A CA 1
ATOM 682 C C . LEU A 1 89 ? -4.291 -4.619 11.812 1.00 98.56 89 LEU A C 1
ATOM 684 O O . LEU A 1 89 ? -3.059 -4.646 11.764 1.00 98.56 89 LEU A O 1
ATOM 688 N N . ARG A 1 90 ? -5.056 -5.464 11.116 1.00 98.69 90 ARG A N 1
ATOM 689 C CA . ARG A 1 90 ? -4.547 -6.549 10.265 1.00 98.69 90 ARG A CA 1
ATOM 690 C C . ARG A 1 90 ? -4.677 -6.240 8.784 1.00 98.69 90 ARG A C 1
ATOM 692 O O . ARG A 1 90 ? -3.798 -6.608 8.007 1.00 98.69 90 ARG A O 1
ATOM 699 N N . ARG A 1 91 ? -5.766 -5.591 8.367 1.00 98.75 91 ARG A N 1
ATOM 700 C CA . ARG A 1 91 ? -6.026 -5.276 6.957 1.00 98.75 91 ARG A CA 1
ATOM 701 C C . ARG A 1 91 ? -6.478 -3.835 6.800 1.00 98.75 91 ARG A C 1
ATOM 703 O O . ARG A 1 91 ? -7.492 -3.445 7.365 1.00 98.75 91 ARG A O 1
ATOM 710 N N . LEU A 1 92 ? -5.770 -3.080 5.970 1.00 98.44 92 LEU A N 1
ATOM 711 C CA . LEU A 1 92 ? -6.167 -1.731 5.589 1.00 98.44 92 LEU A CA 1
ATOM 712 C C . LEU A 1 92 ? -6.246 -1.615 4.071 1.00 98.44 92 LEU A C 1
ATOM 714 O O . LEU A 1 92 ? -5.289 -1.943 3.361 1.00 98.44 92 LEU A O 1
ATOM 718 N N . ARG A 1 93 ? -7.381 -1.125 3.573 1.00 97.75 93 ARG A N 1
ATOM 719 C CA . ARG A 1 93 ? -7.564 -0.748 2.175 1.00 97.75 93 ARG A CA 1
ATOM 720 C C . ARG A 1 93 ? -8.117 0.668 2.084 1.00 97.75 93 ARG A C 1
ATOM 722 O O . ARG A 1 93 ? -9.274 0.903 2.407 1.00 97.75 93 ARG A O 1
ATOM 729 N N . LEU A 1 94 ? -7.301 1.570 1.559 1.00 95.69 94 LEU A N 1
ATOM 730 C CA . LEU A 1 94 ? -7.713 2.907 1.157 1.00 95.69 94 LEU A CA 1
ATOM 731 C C . LEU A 1 94 ? -8.005 2.873 -0.347 1.00 95.69 94 LEU A C 1
ATOM 733 O O . LEU A 1 94 ? -7.137 2.479 -1.134 1.00 95.69 94 LEU A O 1
ATOM 737 N N . THR A 1 95 ? -9.230 3.175 -0.774 1.00 90.62 95 THR A N 1
ATOM 738 C CA . THR A 1 95 ? -9.634 3.053 -2.189 1.00 90.62 95 THR A CA 1
ATOM 739 C C . THR A 1 95 ? -9.484 4.320 -3.010 1.00 90.62 95 THR A C 1
ATOM 741 O O . THR A 1 95 ? -9.386 4.204 -4.231 1.00 90.62 95 THR A O 1
ATOM 744 N N . GLN A 1 96 ? -9.414 5.487 -2.370 1.00 83.69 96 GLN A N 1
ATOM 745 C CA . GLN A 1 96 ? -9.252 6.784 -3.032 1.00 83.69 96 GLN A CA 1
ATOM 746 C C . GLN A 1 96 ? -8.404 7.740 -2.175 1.00 83.69 96 GLN A C 1
ATOM 748 O O . GLN A 1 96 ? -8.883 8.772 -1.719 1.00 83.69 96 GLN A O 1
ATOM 753 N N . ALA A 1 97 ? -7.141 7.396 -1.920 1.00 81.00 97 ALA A N 1
ATOM 754 C CA . ALA A 1 97 ? -6.241 8.225 -1.115 1.00 81.00 97 ALA A CA 1
ATOM 755 C C . ALA A 1 97 ? -5.328 9.081 -2.015 1.00 81.00 97 ALA A C 1
ATOM 757 O O . ALA A 1 97 ? -4.408 8.524 -2.607 1.00 81.00 97 ALA A O 1
ATOM 758 N N . PRO A 1 98 ? -5.520 10.401 -2.163 1.00 75.00 98 PRO A N 1
ATOM 759 C CA . PRO A 1 98 ? -6.561 11.255 -1.581 1.00 75.00 98 PRO A CA 1
ATOM 760 C C . PRO A 1 98 ? -7.831 11.383 -2.440 1.00 75.00 98 PRO A C 1
ATOM 762 O O . PRO A 1 98 ? -7.835 11.113 -3.647 1.00 75.00 98 PRO A O 1
ATOM 765 N N . SER A 1 99 ? -8.894 11.904 -1.817 1.00 76.88 99 SER A N 1
ATOM 766 C CA . SER A 1 99 ? -10.098 12.356 -2.518 1.00 76.88 99 SER A CA 1
ATOM 767 C C . SER A 1 99 ? -9.769 13.503 -3.476 1.00 76.88 99 SER A C 1
ATOM 769 O O . SER A 1 99 ? -8.931 14.359 -3.189 1.00 76.88 99 SER A O 1
ATOM 771 N N . TYR A 1 100 ? -10.474 13.568 -4.607 1.00 73.50 100 TYR A N 1
ATOM 772 C CA . TYR A 1 100 ? -10.307 14.627 -5.608 1.00 73.50 100 TYR A CA 1
ATOM 773 C C . TYR A 1 100 ? -10.627 16.035 -5.073 1.00 73.50 100 TYR A C 1
ATOM 775 O O . TYR A 1 100 ? -10.223 17.015 -5.691 1.00 73.50 100 TYR A O 1
ATOM 783 N N . ARG A 1 101 ? -11.342 16.136 -3.942 1.00 77.12 101 ARG A N 1
ATOM 784 C CA . ARG A 1 101 ? -11.701 17.405 -3.285 1.00 77.12 101 ARG A CA 1
ATOM 785 C C . ARG A 1 101 ? -10.638 17.914 -2.312 1.00 77.12 101 ARG A C 1
ATOM 787 O O . ARG A 1 101 ? -10.646 19.093 -1.976 1.00 77.12 101 ARG A O 1
ATOM 794 N N . THR A 1 102 ? -9.754 17.042 -1.836 1.00 83.56 102 THR A N 1
ATOM 795 C CA . THR A 1 102 ? -8.713 17.428 -0.882 1.00 83.56 102 THR A CA 1
ATOM 796 C C . THR A 1 102 ? -7.626 18.205 -1.611 1.00 83.56 102 THR A C 1
ATOM 798 O O . THR A 1 102 ? -7.129 17.752 -2.644 1.00 83.56 102 THR A O 1
ATOM 801 N N . LEU A 1 103 ? -7.251 19.366 -1.066 1.00 89.56 103 LEU A N 1
ATOM 802 C CA . LEU A 1 103 ? -6.133 20.150 -1.586 1.00 89.56 103 LEU A CA 1
ATOM 803 C C . LEU A 1 103 ? -4.837 19.317 -1.556 1.00 89.56 103 LEU A C 1
ATOM 805 O O . LEU A 1 103 ? -4.620 18.611 -0.565 1.00 89.56 103 LEU A O 1
ATOM 809 N N . PRO A 1 104 ? -3.963 19.428 -2.574 1.00 90.62 104 PRO A N 1
ATOM 810 C CA . PRO A 1 104 ? -2.723 18.651 -2.667 1.00 90.62 104 PRO A CA 1
ATOM 811 C C . PRO A 1 104 ? -1.891 18.685 -1.377 1.00 90.62 104 PRO A C 1
ATOM 813 O O . PRO A 1 104 ? -1.596 17.644 -0.795 1.00 90.62 104 PRO A O 1
ATOM 816 N N . GLN A 1 105 ? -1.629 19.885 -0.842 1.00 93.00 105 GLN A N 1
ATOM 817 C CA . GLN A 1 105 ? -0.805 20.054 0.359 1.00 93.00 105 GLN A CA 1
ATOM 818 C C . GLN A 1 105 ? -1.439 19.412 1.600 1.00 93.00 105 GLN A C 1
ATOM 820 O O . GLN A 1 105 ? -0.748 18.805 2.413 1.00 93.00 105 GLN A O 1
ATOM 825 N N . MET A 1 106 ? -2.763 19.523 1.742 1.00 92.62 106 MET A N 1
ATOM 826 C CA . MET A 1 106 ? -3.493 18.906 2.854 1.00 92.62 106 MET A CA 1
ATOM 827 C C . MET A 1 106 ? -3.481 17.381 2.738 1.00 92.62 106 MET A C 1
ATOM 829 O O . MET A 1 106 ? -3.296 16.682 3.731 1.00 92.62 106 MET A O 1
ATOM 833 N N . SER A 1 107 ? -3.638 16.857 1.520 1.00 93.06 107 SER A N 1
ATOM 834 C CA . SER A 1 107 ? -3.511 15.428 1.239 1.00 93.06 107 SER A CA 1
ATOM 835 C C . SER A 1 107 ? -2.135 14.902 1.639 1.00 93.06 107 SER A C 1
ATOM 837 O O . SER A 1 107 ? -2.045 13.867 2.299 1.00 93.06 107 SER A O 1
ATOM 839 N N . ASP A 1 108 ? -1.078 15.614 1.261 1.00 95.38 108 ASP A N 1
ATOM 840 C CA . ASP A 1 108 ? 0.292 15.209 1.550 1.00 95.38 108 ASP A CA 1
ATOM 841 C C . ASP A 1 108 ? 0.598 15.237 3.048 1.00 95.38 108 ASP A C 1
ATOM 843 O O . ASP A 1 108 ? 1.237 14.321 3.564 1.00 95.38 108 ASP A O 1
ATOM 847 N N . GLN A 1 109 ? 0.081 16.231 3.775 1.00 95.88 109 GLN A N 1
ATOM 848 C CA . GLN A 1 109 ? 0.170 16.272 5.236 1.00 95.88 109 GLN A CA 1
ATOM 849 C C . GLN A 1 109 ? -0.573 15.104 5.897 1.00 95.88 109 GLN A C 1
ATOM 851 O O . GLN A 1 109 ? -0.079 14.531 6.870 1.00 95.88 109 GLN A O 1
ATOM 856 N N . LEU A 1 110 ? -1.745 14.726 5.375 1.00 95.38 110 LEU A N 1
ATOM 857 C CA . LEU A 1 110 ? -2.478 13.554 5.858 1.00 95.38 110 LEU A CA 1
ATOM 858 C C . LEU A 1 110 ? -1.703 12.260 5.585 1.00 95.38 110 LEU A C 1
ATOM 860 O O . LEU A 1 110 ? -1.656 11.404 6.464 1.00 95.38 110 LEU A O 1
ATOM 864 N N . ALA A 1 111 ? -1.058 12.127 4.423 1.00 96.88 111 ALA A N 1
ATOM 865 C CA . ALA A 1 111 ? -0.225 10.967 4.109 1.00 96.88 111 ALA A CA 1
ATOM 866 C C . ALA A 1 111 ? 0.946 10.828 5.091 1.00 96.88 111 ALA A C 1
ATOM 868 O O . ALA A 1 111 ? 1.159 9.751 5.646 1.00 96.88 111 ALA A O 1
ATOM 869 N N . ILE A 1 112 ? 1.656 11.928 5.366 1.00 96.75 112 ILE A N 1
ATOM 870 C CA . ILE A 1 112 ? 2.770 11.948 6.325 1.00 96.75 112 ILE A CA 1
ATOM 871 C C . ILE A 1 112 ? 2.282 11.504 7.708 1.00 96.75 112 ILE A C 1
ATOM 873 O O . ILE A 1 112 ? 2.820 10.550 8.268 1.00 96.75 112 ILE A O 1
ATOM 877 N N . LYS A 1 113 ? 1.203 12.112 8.226 1.00 97.00 113 LYS A N 1
AT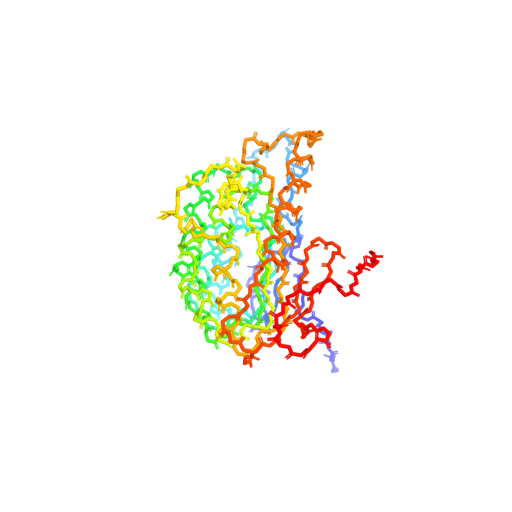OM 878 C CA . LYS A 1 113 ? 0.615 11.709 9.517 1.00 97.00 113 LYS A CA 1
ATOM 879 C C . LYS A 1 113 ? 0.169 10.249 9.514 1.00 97.00 113 LYS A C 1
ATOM 881 O O . LYS A 1 113 ? 0.358 9.545 10.503 1.00 97.00 113 LYS A O 1
ATOM 886 N N . PHE A 1 114 ? -0.412 9.780 8.414 1.00 97.88 114 PHE A N 1
ATOM 887 C CA . PHE A 1 114 ? -0.812 8.388 8.277 1.00 97.88 114 PHE A CA 1
ATOM 888 C C . PHE A 1 114 ? 0.388 7.447 8.423 1.00 97.88 114 PHE A C 1
ATOM 890 O O . PHE A 1 114 ? 0.324 6.513 9.219 1.00 97.88 114 PHE A O 1
ATOM 897 N N . TYR A 1 115 ? 1.480 7.680 7.693 1.00 98.00 115 TYR A N 1
ATOM 898 C CA . TYR A 1 115 ? 2.651 6.814 7.775 1.00 98.00 115 TYR A CA 1
ATOM 899 C C . TYR A 1 115 ? 3.322 6.915 9.149 1.00 98.00 115 TYR A C 1
ATOM 901 O O . TYR A 1 115 ? 3.506 5.891 9.805 1.00 98.00 115 TYR A O 1
ATOM 909 N N . GLU A 1 116 ? 3.638 8.127 9.606 1.00 96.38 116 GLU A N 1
ATOM 910 C CA . GLU A 1 116 ? 4.444 8.364 10.811 1.00 96.38 116 GLU A CA 1
ATOM 911 C C . GLU A 1 116 ? 3.704 8.088 12.123 1.00 96.38 116 GLU A C 1
ATOM 913 O O . GLU A 1 116 ? 4.330 7.701 13.106 1.00 96.38 116 GLU A O 1
ATOM 918 N N . GLN A 1 117 ? 2.381 8.271 12.162 1.00 96.50 117 GLN A N 1
ATOM 919 C CA . GLN A 1 117 ? 1.604 8.152 13.400 1.00 96.50 117 GLN A CA 1
ATOM 920 C C . GLN A 1 117 ? 0.725 6.903 13.385 1.00 96.50 117 GLN A C 1
ATOM 922 O O . GLN A 1 117 ? 0.848 6.043 14.255 1.00 96.50 117 GLN A O 1
ATOM 927 N N . ALA A 1 118 ? -0.141 6.769 12.380 1.00 97.75 118 ALA A N 1
ATOM 928 C CA . ALA A 1 118 ? -1.115 5.682 12.338 1.00 97.75 118 ALA A CA 1
ATOM 929 C C . ALA A 1 118 ? -0.473 4.329 11.991 1.00 97.75 118 ALA A C 1
ATOM 931 O O . ALA A 1 118 ? -0.598 3.362 12.741 1.00 97.75 118 ALA A O 1
ATOM 932 N N . LEU A 1 119 ? 0.245 4.239 10.867 1.00 98.12 119 LEU A N 1
ATOM 933 C CA . LEU A 1 119 ? 0.817 2.977 10.394 1.00 98.12 119 LEU A CA 1
ATOM 934 C C . LEU A 1 119 ? 1.883 2.437 11.354 1.00 98.12 119 LEU A C 1
ATOM 936 O O . LEU A 1 119 ? 1.985 1.221 11.535 1.00 98.12 119 LEU A O 1
ATOM 940 N N . GLN A 1 120 ? 2.634 3.331 12.004 1.00 97.19 120 GLN A N 1
ATOM 941 C CA . GLN A 1 120 ? 3.652 2.975 12.989 1.00 97.19 120 GLN A CA 1
ATOM 942 C C . GLN A 1 120 ? 3.102 2.091 14.125 1.00 97.19 120 GLN A C 1
ATOM 944 O O . GLN A 1 120 ? 3.783 1.153 14.541 1.00 97.19 120 GLN A O 1
ATOM 949 N N . ASN A 1 121 ? 1.857 2.293 14.565 1.00 98.12 121 ASN A N 1
ATOM 950 C CA . ASN A 1 121 ? 1.231 1.477 15.615 1.00 98.12 121 ASN A CA 1
ATOM 951 C C . ASN A 1 121 ? 0.845 0.059 15.166 1.00 98.12 121 ASN A C 1
ATOM 953 O O . ASN A 1 121 ? 0.467 -0.784 15.984 1.00 98.12 121 ASN A O 1
ATOM 957 N N . HIS A 1 122 ? 0.907 -0.223 13.866 1.00 98.50 122 HIS A N 1
ATOM 958 C CA . HIS A 1 122 ? 0.416 -1.468 13.280 1.00 98.50 122 HIS A CA 1
ATOM 959 C C . HIS A 1 122 ? 1.520 -2.319 12.641 1.00 98.50 122 HIS A C 1
ATOM 961 O O . HIS A 1 122 ? 1.227 -3.382 12.092 1.00 98.50 122 HIS A O 1
ATOM 967 N N . ILE A 1 123 ? 2.793 -1.921 12.757 1.00 98.25 123 ILE A N 1
ATOM 968 C CA . ILE A 1 123 ? 3.940 -2.628 12.153 1.00 98.25 123 ILE A CA 1
ATOM 969 C C . ILE A 1 123 ? 4.023 -4.115 12.554 1.00 98.25 123 ILE A C 1
ATOM 971 O O . ILE A 1 123 ? 4.446 -4.953 11.762 1.00 98.25 123 ILE A O 1
ATOM 975 N N . HIS A 1 124 ? 3.556 -4.473 13.756 1.00 98.25 124 HIS A N 1
ATOM 976 C CA . HIS A 1 124 ? 3.580 -5.846 14.281 1.00 98.25 124 HIS A CA 1
ATOM 977 C C . HIS A 1 124 ? 2.273 -6.627 14.080 1.00 98.25 124 HIS A C 1
ATOM 979 O O . HIS A 1 124 ? 2.172 -7.781 14.505 1.00 98.25 124 HIS A O 1
ATOM 985 N N . SER A 1 125 ? 1.253 -6.025 13.466 1.00 98.44 125 SER A N 1
ATOM 986 C CA . SER A 1 125 ? -0.062 -6.654 13.277 1.00 98.44 125 SER A CA 1
ATOM 987 C C . SER A 1 125 ? -0.540 -6.676 11.833 1.00 98.44 125 SER A C 1
ATOM 989 O O . SER A 1 125 ? -1.370 -7.520 11.494 1.00 98.44 125 SER A O 1
ATOM 991 N N . LEU A 1 126 ? -0.036 -5.768 10.997 1.00 98.69 126 LEU A N 1
ATOM 992 C CA . LEU A 1 126 ? -0.546 -5.553 9.654 1.00 98.69 126 LEU A CA 1
ATOM 993 C C . LEU A 1 126 ? -0.129 -6.681 8.704 1.00 98.69 126 LEU A C 1
ATOM 995 O O . LEU A 1 126 ? 1.043 -6.854 8.382 1.00 98.69 126 LEU A O 1
ATOM 999 N N . ASP A 1 127 ? -1.127 -7.414 8.215 1.00 98.50 127 ASP A N 1
ATOM 1000 C CA . ASP A 1 127 ? -0.966 -8.527 7.281 1.00 98.50 127 ASP A CA 1
ATOM 1001 C C . ASP A 1 127 ? -1.186 -8.073 5.820 1.00 98.50 127 ASP A C 1
ATOM 1003 O O . ASP A 1 127 ? -0.644 -8.675 4.891 1.00 98.50 127 ASP A O 1
ATOM 1007 N N . SER A 1 128 ? -1.991 -7.028 5.583 1.00 98.75 128 SER A N 1
ATOM 1008 C CA . SER A 1 128 ? -2.306 -6.511 4.241 1.00 98.75 128 SER A CA 1
ATOM 1009 C C . SER A 1 128 ? -2.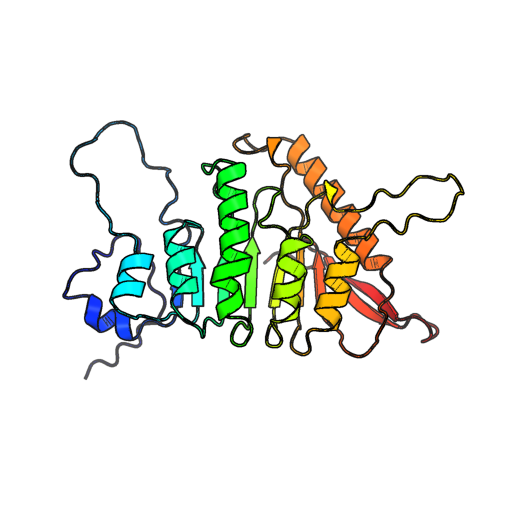482 -4.992 4.236 1.00 98.75 128 SER A C 1
ATOM 1011 O O . SER A 1 128 ? -3.420 -4.481 4.851 1.00 98.75 128 SER A O 1
ATOM 1013 N N . LEU A 1 129 ? -1.682 -4.295 3.426 1.00 98.69 129 LEU A N 1
ATOM 1014 C CA . LEU A 1 129 ? -1.792 -2.857 3.171 1.00 98.69 129 LEU A CA 1
ATOM 1015 C C . LEU A 1 129 ? -2.107 -2.600 1.695 1.00 98.69 129 LEU A C 1
ATOM 1017 O O . LEU A 1 129 ? -1.373 -3.037 0.806 1.00 98.69 129 LEU A O 1
ATOM 1021 N N . LYS A 1 130 ? -3.200 -1.886 1.422 1.00 98.44 130 LYS A N 1
ATOM 1022 C CA . LYS A 1 130 ? -3.587 -1.479 0.068 1.00 98.44 130 LYS A CA 1
ATOM 1023 C C . LYS A 1 130 ? -3.904 0.007 0.049 1.00 98.44 130 LYS A C 1
ATOM 1025 O O . LYS A 1 130 ? -4.959 0.401 0.531 1.00 98.44 130 LYS A O 1
ATOM 1030 N N . ILE A 1 131 ? -3.046 0.811 -0.559 1.00 97.38 131 ILE A N 1
ATOM 1031 C CA . ILE A 1 131 ? -3.303 2.236 -0.763 1.00 97.38 131 ILE A CA 1
ATOM 1032 C C . ILE A 1 131 ? -3.503 2.441 -2.259 1.00 97.38 131 ILE A C 1
ATOM 1034 O O . ILE A 1 131 ? -2.583 2.279 -3.057 1.00 97.38 131 ILE A O 1
ATOM 1038 N N . ASN A 1 132 ? -4.750 2.699 -2.648 1.00 94.44 132 ASN A N 1
ATOM 1039 C CA . ASN A 1 132 ? -5.103 3.065 -4.010 1.00 94.44 132 ASN A CA 1
ATOM 1040 C C . ASN A 1 132 ? -5.121 4.582 -4.088 1.00 94.44 132 ASN A C 1
ATOM 1042 O O . ASN A 1 132 ? -6.045 5.223 -3.584 1.00 94.44 132 ASN A O 1
ATOM 1046 N N . THR A 1 133 ? -4.088 5.132 -4.706 1.00 93.31 133 THR A N 1
ATOM 1047 C CA . THR A 1 133 ? -4.007 6.558 -4.967 1.00 93.31 133 THR A CA 1
ATOM 1048 C C . THR A 1 133 ? -4.519 6.852 -6.362 1.00 93.31 133 THR A C 1
ATOM 1050 O O . THR A 1 133 ? -4.273 6.107 -7.317 1.00 93.31 133 THR A O 1
ATOM 1053 N N . ASN A 1 134 ? -5.287 7.928 -6.474 1.00 90.31 134 ASN A N 1
ATOM 1054 C CA . ASN A 1 134 ? -5.701 8.423 -7.779 1.00 90.31 134 ASN A CA 1
ATOM 1055 C C . ASN A 1 134 ? -4.619 9.317 -8.367 1.00 90.31 134 ASN A C 1
ATOM 1057 O O . ASN A 1 134 ? -4.379 9.256 -9.567 1.00 90.31 134 ASN A O 1
ATOM 1061 N N . TYR A 1 135 ? -3.948 10.095 -7.524 1.00 92.81 135 TYR A N 1
ATOM 1062 C CA . TYR A 1 135 ? -2.993 11.099 -7.949 1.00 92.81 135 TYR A CA 1
ATOM 1063 C C . TYR A 1 135 ? -1.639 10.918 -7.267 1.00 92.81 135 TYR A C 1
ATOM 1065 O O . TYR A 1 135 ? -1.553 10.316 -6.195 1.00 92.81 135 TYR A O 1
ATOM 1073 N N . GLU A 1 136 ? -0.595 11.385 -7.940 1.00 94.94 136 GLU A N 1
ATOM 1074 C CA . GLU A 1 136 ? 0.771 11.425 -7.428 1.00 94.94 136 GLU A CA 1
ATOM 1075 C C . GLU A 1 136 ? 0.863 12.316 -6.182 1.00 94.94 136 GLU A C 1
ATOM 1077 O O . GLU A 1 136 ? 0.097 13.264 -6.023 1.00 94.94 136 GLU A O 1
ATOM 1082 N N . GLY A 1 137 ? 1.783 11.977 -5.280 1.00 94.88 137 GLY A N 1
ATOM 1083 C CA . GLY A 1 137 ? 1.960 12.663 -4.000 1.00 94.88 137 GLY A CA 1
ATOM 1084 C C . GLY A 1 137 ? 2.482 11.729 -2.911 1.00 94.88 137 GLY A C 1
ATOM 1085 O O . GLY A 1 137 ? 2.968 10.626 -3.189 1.00 94.88 137 GLY A O 1
ATOM 1086 N N . ASN A 1 138 ? 2.340 12.142 -1.653 1.00 96.50 138 ASN A N 1
ATOM 1087 C CA . ASN A 1 138 ? 2.918 11.425 -0.512 1.00 96.50 138 ASN A CA 1
ATOM 1088 C C . ASN A 1 138 ? 2.164 10.149 -0.121 1.00 96.50 138 ASN A C 1
ATOM 1090 O O . ASN A 1 138 ? 2.661 9.376 0.688 1.00 96.50 138 ASN A O 1
ATOM 1094 N N . TRP A 1 139 ? 0.995 9.871 -0.701 1.00 96.44 139 TRP A N 1
ATOM 1095 C CA . TRP A 1 139 ? 0.342 8.570 -0.525 1.00 96.44 139 TRP A CA 1
ATOM 1096 C C . TRP A 1 139 ? 1.041 7.443 -1.304 1.00 96.44 139 TRP A C 1
ATOM 1098 O O . TRP A 1 139 ? 0.888 6.271 -0.949 1.00 96.44 139 TRP A O 1
ATOM 1108 N N . SER A 1 140 ? 1.814 7.784 -2.342 1.00 96.12 140 SER A N 1
ATOM 1109 C CA . SER A 1 140 ? 2.666 6.847 -3.079 1.00 96.12 140 SER A CA 1
ATOM 1110 C C . SER A 1 140 ? 3.875 6.403 -2.260 1.00 96.12 140 SER A C 1
ATOM 1112 O O . SER A 1 140 ? 4.275 7.047 -1.291 1.00 96.12 140 SER A O 1
ATOM 1114 N N . PHE A 1 141 ? 4.501 5.307 -2.687 1.00 96.81 141 PHE A N 1
ATOM 1115 C CA . PHE A 1 141 ? 5.781 4.906 -2.129 1.00 96.81 141 PHE A CA 1
ATOM 1116 C C . PHE A 1 141 ? 6.864 5.927 -2.489 1.00 96.81 141 PHE A C 1
ATOM 1118 O O . PHE A 1 141 ? 7.158 6.145 -3.663 1.00 96.81 141 PHE A O 1
ATOM 1125 N N . THR A 1 142 ? 7.471 6.501 -1.458 1.00 92.06 142 THR A N 1
ATOM 1126 C CA . THR A 1 142 ? 8.606 7.427 -1.532 1.00 92.06 142 THR A CA 1
ATOM 1127 C C . THR A 1 142 ? 9.528 7.183 -0.329 1.00 92.06 142 THR A C 1
ATOM 1129 O O . THR A 1 142 ? 9.247 6.339 0.532 1.00 92.06 142 THR A O 1
ATOM 1132 N N . SER A 1 143 ? 10.635 7.921 -0.235 1.00 90.06 143 SER A N 1
ATOM 1133 C CA . SER A 1 143 ? 11.630 7.745 0.830 1.00 90.06 143 SER A CA 1
ATOM 1134 C C . SER A 1 143 ? 11.056 7.888 2.249 1.00 90.06 143 SER A C 1
ATOM 1136 O O . SER A 1 143 ? 11.473 7.132 3.128 1.00 90.06 143 SER A O 1
ATOM 1138 N N . HIS A 1 144 ? 10.067 8.761 2.483 1.00 91.81 144 HIS A N 1
ATOM 1139 C CA . HIS A 1 144 ? 9.541 9.020 3.834 1.00 91.81 144 HIS A CA 1
ATOM 1140 C C . HIS A 1 144 ? 8.852 7.794 4.466 1.00 91.81 144 HIS A C 1
ATOM 1142 O O . HIS A 1 144 ? 9.036 7.516 5.648 1.00 91.81 144 HIS A O 1
ATOM 1148 N N . CYS A 1 145 ? 8.111 7.003 3.682 1.00 95.00 145 CYS A N 1
ATOM 1149 C CA . CYS A 1 145 ? 7.383 5.831 4.189 1.00 95.00 145 CYS A CA 1
ATOM 1150 C C . CYS A 1 145 ? 8.227 4.540 4.224 1.00 95.00 145 CYS A C 1
ATOM 1152 O O . CYS A 1 145 ? 7.827 3.540 4.830 1.00 95.00 145 CYS A O 1
ATOM 1154 N N . SER A 1 146 ? 9.411 4.556 3.601 1.00 95.56 146 SER A N 1
ATOM 1155 C CA . SER A 1 146 ? 10.275 3.383 3.417 1.00 95.56 146 SER A CA 1
ATOM 1156 C C . SER A 1 146 ? 10.661 2.700 4.735 1.00 95.56 146 SER A C 1
ATOM 1158 O O . SER A 1 146 ? 10.546 1.479 4.874 1.00 95.56 146 SER A O 1
ATOM 1160 N N . SER A 1 147 ? 11.057 3.495 5.732 1.00 96.44 147 SER A N 1
ATOM 1161 C CA . SER A 1 147 ? 11.512 3.011 7.038 1.00 96.44 147 SER A CA 1
ATOM 1162 C C . SER A 1 147 ? 10.399 2.321 7.830 1.00 96.44 147 SER A C 1
ATOM 1164 O O . SER A 1 147 ? 10.671 1.405 8.606 1.00 96.44 147 SER A O 1
ATOM 1166 N N . ILE A 1 148 ? 9.149 2.730 7.610 1.00 97.62 148 ILE A N 1
ATOM 1167 C CA . ILE A 1 148 ? 7.969 2.201 8.295 1.00 97.62 148 ILE A CA 1
ATOM 1168 C C . ILE A 1 148 ? 7.512 0.916 7.614 1.00 97.62 148 ILE A C 1
ATOM 1170 O O . ILE A 1 148 ? 7.332 -0.094 8.290 1.00 97.62 148 ILE A O 1
ATOM 1174 N N . ILE A 1 149 ? 7.434 0.902 6.278 1.00 98.00 149 ILE A N 1
ATOM 1175 C CA . ILE A 1 149 ? 7.091 -0.306 5.510 1.00 98.00 149 ILE A CA 1
ATOM 1176 C C . ILE A 1 149 ? 8.085 -1.436 5.800 1.00 98.00 149 ILE A C 1
ATOM 1178 O O . ILE A 1 149 ? 7.666 -2.573 6.007 1.00 98.00 149 ILE A O 1
ATOM 1182 N N . LYS A 1 150 ? 9.385 -1.126 5.907 1.00 97.31 150 LYS A N 1
ATOM 1183 C CA . LYS A 1 150 ? 10.430 -2.103 6.257 1.00 97.31 150 LYS A CA 1
ATOM 1184 C C . LYS A 1 150 ? 10.208 -2.778 7.618 1.00 97.31 150 LYS A C 1
ATOM 1186 O O . LYS A 1 150 ? 10.666 -3.898 7.820 1.00 97.31 150 LYS A O 1
ATOM 1191 N N . LYS A 1 151 ? 9.503 -2.128 8.550 1.00 98.00 151 LYS A N 1
ATOM 1192 C CA . LYS A 1 151 ? 9.197 -2.678 9.883 1.00 98.00 151 LYS A CA 1
ATOM 1193 C C . LYS A 1 151 ? 7.955 -3.576 9.898 1.00 98.00 151 LYS A C 1
ATOM 1195 O O . LYS A 1 151 ? 7.737 -4.269 10.890 1.00 98.00 151 LYS A O 1
ATOM 1200 N N . CYS A 1 152 ? 7.157 -3.602 8.828 1.00 98.06 152 CYS A N 1
ATOM 1201 C CA . CYS A 1 152 ? 5.927 -4.392 8.733 1.00 98.06 152 CYS A CA 1
ATOM 1202 C C . CYS A 1 152 ? 6.212 -5.881 8.460 1.00 98.06 152 CYS A C 1
ATOM 1204 O O . CYS A 1 152 ? 5.831 -6.419 7.423 1.00 98.06 152 CYS A O 1
ATOM 1206 N N . THR A 1 153 ? 6.883 -6.577 9.380 1.00 97.06 153 THR A N 1
ATOM 1207 C CA . THR A 1 153 ? 7.422 -7.937 9.158 1.00 97.06 153 THR A CA 1
ATOM 1208 C C . THR A 1 153 ? 6.368 -9.014 8.881 1.00 97.06 153 THR A C 1
ATOM 1210 O O . THR A 1 153 ? 6.691 -10.057 8.315 1.00 97.06 153 THR A O 1
ATOM 1213 N N . ARG A 1 154 ? 5.104 -8.764 9.241 1.00 98.31 154 ARG A N 1
ATOM 1214 C CA . ARG A 1 154 ? 3.959 -9.653 8.976 1.00 98.31 154 ARG A CA 1
ATOM 1215 C C . ARG A 1 154 ? 3.244 -9.388 7.656 1.00 98.31 154 ARG A C 1
ATOM 1217 O O . ARG A 1 154 ? 2.318 -10.120 7.307 1.00 98.31 154 ARG A O 1
ATOM 1224 N N . LEU A 1 155 ? 3.647 -8.354 6.928 1.00 98.62 155 LEU A N 1
ATOM 1225 C CA . LEU A 1 155 ? 2.964 -7.927 5.724 1.00 98.62 155 LEU A CA 1
ATOM 1226 C C . LEU A 1 155 ? 3.053 -9.015 4.653 1.00 98.62 155 LEU A C 1
ATOM 1228 O O . LEU A 1 155 ? 4.126 -9.310 4.143 1.00 98.62 155 LEU A O 1
ATOM 1232 N N . THR A 1 156 ? 1.911 -9.597 4.298 1.00 98.69 156 THR A N 1
ATOM 1233 C CA . THR A 1 156 ? 1.787 -10.626 3.253 1.00 98.69 156 THR A CA 1
ATOM 1234 C C . THR A 1 156 ? 1.390 -10.043 1.903 1.00 98.69 156 THR A C 1
ATOM 1236 O O . THR A 1 156 ? 1.690 -10.622 0.856 1.00 98.69 156 THR A O 1
ATOM 1239 N N . PHE A 1 157 ? 0.727 -8.886 1.918 1.00 98.75 157 PHE A N 1
ATOM 1240 C CA . PHE A 1 157 ? 0.231 -8.206 0.733 1.00 98.75 157 PHE A CA 1
ATOM 1241 C C . PHE A 1 157 ? 0.489 -6.704 0.835 1.00 98.75 157 PHE A C 1
ATOM 1243 O O . PHE A 1 157 ? 0.013 -6.053 1.768 1.00 98.75 157 PHE A O 1
ATOM 1250 N N . LEU A 1 158 ? 1.162 -6.151 -0.170 1.00 98.69 158 LEU A N 1
ATOM 1251 C CA . LEU A 1 158 ? 1.399 -4.720 -0.310 1.00 98.69 158 LEU A CA 1
ATOM 1252 C C . LEU A 1 158 ? 0.887 -4.238 -1.667 1.00 98.69 158 LEU A C 1
ATOM 1254 O O . LEU A 1 158 ? 1.238 -4.795 -2.704 1.00 98.69 158 LEU A O 1
ATOM 1258 N N . LYS A 1 159 ? 0.062 -3.191 -1.675 1.00 98.25 159 LYS A N 1
ATOM 1259 C CA . LYS A 1 159 ? -0.308 -2.456 -2.889 1.00 98.25 159 LYS A CA 1
ATOM 1260 C C . LYS A 1 159 ? -0.076 -0.966 -2.682 1.00 98.25 159 LYS A C 1
ATOM 1262 O O . LYS A 1 159 ? -0.733 -0.387 -1.820 1.00 98.25 159 LYS A O 1
ATOM 1267 N N . LEU A 1 160 ? 0.797 -0.381 -3.499 1.00 97.31 160 LEU A N 1
ATOM 1268 C CA . LEU A 1 160 ? 1.160 1.039 -3.481 1.00 97.31 160 LEU A CA 1
ATOM 1269 C C . LEU A 1 160 ? 1.319 1.573 -4.907 1.00 97.31 160 LEU A C 1
ATOM 1271 O O . LEU A 1 160 ? 1.589 0.811 -5.842 1.00 97.31 160 LEU A O 1
ATOM 1275 N N . SER A 1 161 ? 1.164 2.885 -5.054 1.00 96.69 161 SER A N 1
ATOM 1276 C CA . SER A 1 161 ? 1.548 3.606 -6.263 1.00 96.69 161 SER A CA 1
ATOM 1277 C C . SER A 1 161 ? 3.005 4.055 -6.221 1.00 96.69 161 SER A C 1
ATOM 1279 O O . SER A 1 161 ? 3.583 4.194 -5.145 1.00 96.69 161 SER A O 1
ATOM 1281 N N . ILE A 1 162 ? 3.574 4.330 -7.393 1.00 96.06 162 ILE A N 1
ATOM 1282 C CA . ILE A 1 162 ? 4.862 5.017 -7.557 1.00 96.06 162 ILE A CA 1
ATOM 1283 C C . ILE A 1 162 ? 4.610 6.322 -8.324 1.00 96.06 162 ILE A C 1
ATOM 1285 O O . ILE A 1 162 ? 3.890 6.292 -9.331 1.00 96.06 162 ILE A O 1
ATOM 1289 N N . ASN A 1 163 ? 5.188 7.440 -7.874 1.00 95.00 163 ASN A N 1
ATOM 1290 C CA . ASN A 1 163 ? 5.131 8.701 -8.618 1.00 95.00 163 ASN A CA 1
ATOM 1291 C C . ASN A 1 163 ? 6.075 8.643 -9.819 1.00 95.00 163 ASN A C 1
ATOM 1293 O O . ASN A 1 163 ? 7.148 8.045 -9.741 1.00 95.00 163 ASN A O 1
ATOM 1297 N N . PHE A 1 164 ? 5.696 9.260 -10.937 1.00 92.94 164 PHE A N 1
ATOM 1298 C CA . PHE A 1 164 ? 6.524 9.251 -12.140 1.00 92.94 164 PHE A CA 1
ATOM 1299 C C . PHE A 1 164 ? 7.875 9.953 -11.949 1.00 92.94 164 PHE A C 1
ATOM 1301 O O . PHE A 1 164 ? 8.879 9.475 -12.477 1.00 92.94 164 PHE A O 1
ATOM 1308 N N . GLU A 1 165 ? 7.897 11.041 -11.176 1.00 90.81 165 GLU A N 1
ATOM 1309 C CA . GLU A 1 165 ? 9.095 11.851 -10.898 1.00 90.81 165 GLU A CA 1
ATOM 1310 C C . GLU A 1 165 ? 10.154 11.089 -10.088 1.00 90.81 165 GLU A C 1
ATOM 1312 O O . GLU A 1 165 ? 11.347 11.264 -10.315 1.00 90.81 165 GLU A O 1
ATOM 1317 N N . ASP A 1 166 ? 9.732 10.166 -9.218 1.00 89.06 166 ASP A N 1
ATOM 1318 C CA . ASP A 1 166 ? 10.640 9.346 -8.403 1.00 89.06 166 ASP A CA 1
ATOM 1319 C C . ASP A 1 166 ? 11.287 8.197 -9.201 1.00 89.06 166 ASP A C 1
ATOM 1321 O O . ASP A 1 166 ? 12.156 7.469 -8.711 1.00 89.06 166 ASP A O 1
ATOM 1325 N N . MET A 1 167 ? 10.856 7.988 -10.447 1.00 88.31 167 MET A N 1
ATOM 1326 C CA . MET A 1 167 ? 11.455 6.993 -11.323 1.00 88.31 167 MET A CA 1
ATOM 1327 C C . MET A 1 167 ? 12.676 7.621 -11.998 1.00 88.31 167 MET A C 1
ATOM 1329 O O . MET A 1 167 ? 12.519 8.542 -12.797 1.00 88.31 167 MET A O 1
ATOM 1333 N N . ALA A 1 168 ? 13.875 7.086 -11.753 1.00 79.06 168 ALA A N 1
ATOM 1334 C CA . ALA A 1 168 ? 15.115 7.565 -12.372 1.00 79.06 168 ALA A CA 1
ATOM 1335 C C . ALA A 1 168 ? 14.976 7.722 -13.899 1.00 79.06 168 ALA A C 1
ATOM 1337 O O . ALA A 1 168 ? 14.371 6.878 -14.570 1.00 79.06 168 ALA A O 1
ATOM 1338 N N . GLU A 1 169 ? 15.474 8.822 -14.461 1.00 73.12 169 GLU A N 1
ATOM 1339 C CA . GLU A 1 169 ? 15.567 8.976 -15.912 1.00 73.12 169 GLU A CA 1
ATOM 1340 C C . GLU A 1 169 ? 16.654 8.045 -16.448 1.00 73.12 169 GLU A C 1
ATOM 1342 O O . GLU A 1 169 ? 17.775 8.019 -15.941 1.00 73.12 169 GLU A O 1
ATOM 1347 N N . GLU A 1 170 ? 16.307 7.256 -17.464 1.00 64.38 170 GLU A N 1
ATOM 1348 C CA . GLU A 1 170 ? 17.311 6.598 -18.290 1.00 64.38 170 GLU A CA 1
ATOM 1349 C C . GLU A 1 170 ? 17.988 7.733 -19.055 1.00 64.38 170 GLU A C 1
ATOM 1351 O O . GLU A 1 170 ? 17.380 8.334 -19.939 1.00 64.38 170 GLU A O 1
ATOM 1356 N N . LYS A 1 171 ? 19.191 8.125 -18.629 1.00 63.25 171 LYS A N 1
ATOM 1357 C CA . LYS A 1 171 ? 19.999 9.040 -19.426 1.00 63.25 171 LYS A CA 1
ATOM 1358 C C . LYS A 1 171 ? 20.376 8.281 -20.690 1.00 63.25 171 LYS A C 1
ATOM 1360 O O . LYS A 1 171 ? 21.157 7.337 -20.609 1.00 63.25 171 LYS A O 1
ATOM 1365 N N . ASP A 1 172 ? 19.792 8.683 -21.813 1.00 57.06 172 ASP A N 1
ATOM 1366 C CA . ASP A 1 172 ? 20.214 8.243 -23.137 1.00 57.06 172 ASP A CA 1
ATOM 1367 C C . ASP A 1 172 ? 21.672 8.702 -23.327 1.00 57.06 172 ASP A C 1
ATOM 1369 O O . ASP A 1 172 ? 21.956 9.890 -23.478 1.00 57.06 172 ASP A O 1
ATOM 1373 N N . ASP A 1 173 ? 22.597 7.755 -23.198 1.00 57.28 173 ASP A N 1
ATOM 1374 C CA . ASP A 1 173 ? 23.952 7.767 -23.744 1.00 57.28 173 ASP A CA 1
ATOM 1375 C C . ASP A 1 173 ? 24.744 9.079 -23.629 1.00 57.28 173 ASP A C 1
ATOM 1377 O O . ASP A 1 173 ? 25.001 9.749 -24.628 1.00 57.28 173 ASP A O 1
ATOM 1381 N N . LYS A 1 174 ? 25.238 9.399 -22.426 1.00 55.72 174 LYS A N 1
ATOM 1382 C CA . LYS A 1 174 ? 26.559 10.037 -22.272 1.00 55.72 174 LYS A CA 1
ATOM 1383 C C . LYS A 1 174 ? 27.276 9.439 -21.071 1.00 55.72 174 LYS A C 1
ATOM 1385 O O . LYS A 1 174 ? 26.845 9.615 -19.932 1.00 55.72 174 LYS A O 1
ATOM 1390 N N . GLU A 1 175 ? 28.338 8.698 -21.378 1.00 57.34 175 GLU A N 1
ATOM 1391 C CA . GLU A 1 175 ? 29.365 8.242 -20.449 1.00 57.34 175 GLU A CA 1
ATOM 1392 C C . GLU A 1 175 ? 29.810 9.411 -19.570 1.00 57.34 175 GLU A C 1
ATOM 1394 O O . GLU A 1 175 ? 30.456 10.333 -20.045 1.00 57.34 175 GLU A O 1
ATOM 1399 N N . ASP A 1 176 ? 29.391 9.393 -18.310 1.00 49.34 176 ASP A N 1
ATOM 1400 C CA . ASP A 1 176 ? 30.231 9.761 -17.177 1.00 49.34 176 ASP A CA 1
ATOM 1401 C C . ASP A 1 176 ? 29.575 9.207 -15.909 1.00 49.34 176 ASP A C 1
ATOM 1403 O O . ASP A 1 176 ? 28.592 9.711 -15.354 1.00 49.34 176 ASP A O 1
ATOM 1407 N N . SER A 1 177 ? 30.112 8.058 -15.513 1.00 55.25 177 SER A N 1
ATOM 1408 C CA . SER A 1 177 ? 29.843 7.311 -14.295 1.00 55.25 177 SER A CA 1
ATOM 1409 C C . SER A 1 177 ? 29.938 8.203 -13.057 1.00 55.25 177 SER A C 1
ATOM 1411 O O . SER A 1 177 ? 31.005 8.746 -12.792 1.00 55.25 177 SER A O 1
ATOM 1413 N N . SER A 1 178 ? 28.852 8.317 -12.279 1.00 47.75 178 SER A N 1
ATOM 1414 C CA . SER A 1 178 ? 28.861 8.477 -10.798 1.00 47.75 178 SER A CA 1
ATOM 1415 C C . SER A 1 178 ? 27.564 9.030 -10.182 1.00 47.75 178 SER A C 1
ATOM 1417 O O . SER A 1 178 ? 27.574 9.498 -9.047 1.00 47.75 178 SER A O 1
ATOM 1419 N N . ALA A 1 179 ? 26.408 8.923 -10.837 1.00 44.94 179 ALA A N 1
ATOM 1420 C CA . ALA A 1 179 ? 25.136 9.137 -10.147 1.00 44.94 179 ALA A CA 1
ATOM 1421 C C . ALA A 1 179 ? 24.266 7.892 -10.282 1.00 44.94 179 ALA A C 1
ATOM 1423 O O . ALA A 1 179 ? 23.420 7.800 -11.168 1.00 44.94 179 ALA A O 1
ATOM 1424 N N . SER A 1 180 ? 24.489 6.935 -9.376 1.00 52.78 180 SER A N 1
ATOM 1425 C CA . SER A 1 180 ? 23.496 5.931 -8.990 1.00 52.78 180 SER A CA 1
ATOM 1426 C C . SER A 1 180 ? 22.266 6.674 -8.461 1.00 52.78 180 SER A C 1
ATOM 1428 O O . SER A 1 180 ? 22.090 6.834 -7.256 1.00 52.78 180 SER A O 1
ATOM 1430 N N . GLY A 1 181 ? 21.455 7.221 -9.368 1.00 59.47 181 GLY A N 1
ATOM 1431 C CA . GLY A 1 181 ? 20.165 7.794 -9.035 1.00 59.47 181 GLY A CA 1
ATOM 1432 C C . GLY A 1 181 ? 19.355 6.685 -8.389 1.00 59.47 181 GLY A C 1
ATOM 1433 O O . GLY A 1 181 ? 19.047 5.693 -9.048 1.00 59.47 181 GLY A O 1
ATOM 1434 N N . ASN A 1 182 ? 19.097 6.817 -7.088 1.00 75.69 182 ASN A N 1
ATOM 1435 C CA . ASN A 1 182 ? 18.383 5.823 -6.299 1.00 75.69 182 ASN A CA 1
ATOM 1436 C C . ASN A 1 182 ? 17.033 5.538 -6.960 1.00 75.69 182 ASN A C 1
ATOM 1438 O O . ASN A 1 182 ? 16.092 6.320 -6.83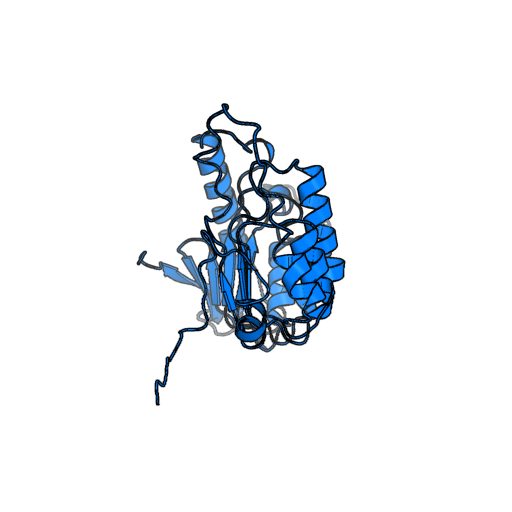6 1.00 75.69 182 ASN A O 1
ATOM 1442 N N . ASN A 1 183 ? 16.943 4.431 -7.695 1.00 88.62 183 ASN A N 1
ATOM 1443 C CA . ASN A 1 183 ? 15.702 4.019 -8.320 1.00 88.62 183 ASN A CA 1
ATOM 1444 C C . ASN A 1 183 ? 14.735 3.623 -7.200 1.00 88.62 183 ASN A C 1
ATOM 1446 O O . ASN A 1 183 ? 14.911 2.581 -6.565 1.00 88.62 183 ASN A O 1
ATOM 1450 N N . VAL A 1 184 ? 13.709 4.446 -6.965 1.00 93.38 184 VAL A N 1
ATOM 1451 C CA . VAL A 1 184 ? 12.741 4.244 -5.877 1.00 93.38 184 VAL A CA 1
ATOM 1452 C C . VAL A 1 184 ? 12.093 2.856 -5.928 1.00 93.38 184 VAL A C 1
ATOM 1454 O O . VAL A 1 184 ? 11.780 2.264 -4.897 1.00 93.38 184 VAL A O 1
ATOM 1457 N N . ILE A 1 185 ? 11.935 2.302 -7.134 1.00 94.94 185 ILE A N 1
ATOM 1458 C CA . ILE A 1 185 ? 11.367 0.973 -7.346 1.00 94.94 185 ILE A CA 1
ATOM 1459 C C . ILE A 1 185 ? 12.336 -0.081 -6.825 1.00 94.94 185 ILE A C 1
ATOM 1461 O O . ILE A 1 185 ? 11.901 -1.001 -6.147 1.00 94.94 185 ILE A O 1
ATOM 1465 N N . TRP A 1 186 ? 13.637 0.054 -7.085 1.00 94.12 186 TRP A N 1
ATOM 1466 C CA . TRP A 1 186 ? 14.636 -0.878 -6.561 1.00 94.12 186 TRP A CA 1
ATOM 1467 C C . TRP A 1 186 ? 14.693 -0.823 -5.037 1.00 94.12 186 TRP A C 1
ATOM 1469 O O . TRP A 1 186 ? 14.622 -1.870 -4.404 1.00 94.12 186 TRP A O 1
ATOM 1479 N N . SER A 1 187 ? 14.656 0.374 -4.443 1.00 94.25 187 SER A N 1
ATOM 1480 C CA . SER A 1 187 ? 14.567 0.512 -2.984 1.00 94.25 187 SER A CA 1
ATOM 1481 C C . SER A 1 187 ? 13.314 -0.158 -2.404 1.00 94.25 187 SER A C 1
ATOM 1483 O O . SER A 1 187 ? 13.386 -0.800 -1.357 1.00 94.25 187 SER A O 1
ATOM 1485 N N . LEU A 1 188 ? 12.162 -0.058 -3.080 1.00 96.12 188 LEU A N 1
ATOM 1486 C CA . LEU A 1 188 ? 10.951 -0.780 -2.680 1.00 96.12 188 LEU A CA 1
ATOM 1487 C C . LEU A 1 188 ? 11.129 -2.299 -2.779 1.00 96.12 188 LEU A C 1
ATOM 1489 O O . LEU A 1 188 ? 10.685 -3.022 -1.888 1.00 96.12 188 LEU A O 1
ATOM 1493 N N . LEU A 1 189 ? 11.756 -2.787 -3.850 1.00 95.56 189 LEU A N 1
ATOM 1494 C CA . LEU A 1 189 ? 12.007 -4.214 -4.051 1.00 95.56 189 LEU A CA 1
ATOM 1495 C C . LEU A 1 189 ? 12.973 -4.769 -3.001 1.00 95.56 189 LEU A C 1
ATOM 1497 O O . LEU A 1 189 ? 12.689 -5.832 -2.454 1.00 95.56 189 LEU A O 1
ATOM 1501 N N . ASP A 1 190 ? 14.021 -4.024 -2.643 1.00 94.31 190 ASP A N 1
ATOM 1502 C CA . ASP A 1 190 ? 14.947 -4.379 -1.561 1.00 94.31 190 ASP A CA 1
ATOM 1503 C C . ASP A 1 190 ? 14.222 -4.474 -0.213 1.00 94.31 190 ASP A C 1
ATOM 1505 O O . ASP A 1 190 ? 14.400 -5.434 0.539 1.00 94.31 190 ASP A O 1
ATOM 1509 N N . ILE A 1 191 ? 13.348 -3.505 0.087 1.00 95.44 191 ILE A N 1
ATOM 1510 C CA . ILE A 1 191 ? 12.510 -3.548 1.292 1.00 95.44 191 ILE A CA 1
ATOM 1511 C C . ILE A 1 191 ? 11.616 -4.786 1.269 1.00 95.44 191 ILE A C 1
ATOM 1513 O O . ILE A 1 191 ? 11.552 -5.506 2.260 1.00 95.44 191 ILE A O 1
ATOM 1517 N N . CYS A 1 192 ? 10.952 -5.057 0.146 1.00 95.94 192 CYS A N 1
ATOM 1518 C CA . CYS A 1 192 ? 10.060 -6.203 -0.004 1.00 95.94 192 CYS A CA 1
ATOM 1519 C C . CYS A 1 192 ? 10.795 -7.546 0.129 1.00 95.94 192 CYS A C 1
ATOM 1521 O O . CYS A 1 192 ? 10.258 -8.466 0.741 1.00 95.94 192 CYS A O 1
ATOM 1523 N N . ALA A 1 193 ? 12.026 -7.651 -0.378 1.00 94.50 193 ALA A N 1
ATOM 1524 C CA . ALA A 1 193 ? 12.875 -8.832 -0.217 1.00 94.50 193 ALA A CA 1
ATOM 1525 C C . ALA A 1 193 ? 13.288 -9.062 1.248 1.00 94.50 193 ALA A C 1
ATOM 1527 O O . ALA A 1 193 ? 13.482 -10.202 1.665 1.00 94.50 193 ALA A O 1
ATOM 1528 N N . ALA A 1 194 ? 13.363 -7.993 2.048 1.00 94.38 194 ALA A N 1
ATOM 1529 C CA . ALA A 1 194 ? 13.620 -8.063 3.484 1.00 94.38 194 ALA A CA 1
ATOM 1530 C C . ALA A 1 194 ? 12.363 -8.348 4.336 1.00 94.38 194 ALA A C 1
ATOM 1532 O O . ALA A 1 194 ? 12.488 -8.527 5.549 1.00 94.38 194 ALA A O 1
ATOM 1533 N N . LEU A 1 195 ? 11.160 -8.387 3.746 1.00 95.81 195 LEU A N 1
ATOM 1534 C CA . LEU A 1 195 ? 9.912 -8.688 4.455 1.00 95.81 195 LEU A CA 1
ATOM 1535 C C . LEU A 1 195 ? 9.602 -10.195 4.394 1.00 95.81 195 LEU A C 1
ATOM 1537 O O . LEU A 1 195 ? 9.090 -10.668 3.379 1.00 95.81 195 LEU A O 1
ATOM 1541 N N . PRO A 1 196 ? 9.814 -10.959 5.483 1.00 95.56 196 PRO A N 1
ATOM 1542 C CA . PRO A 1 196 ? 9.815 -12.426 5.435 1.00 95.56 196 PRO A CA 1
ATOM 1543 C C . PRO A 1 196 ? 8.442 -13.042 5.134 1.00 95.56 196 PRO A C 1
ATOM 1545 O O . PRO A 1 196 ? 8.349 -14.173 4.666 1.00 95.56 196 PRO A O 1
ATOM 1548 N N . ALA A 1 197 ? 7.355 -12.321 5.417 1.00 97.12 197 ALA A N 1
ATOM 1549 C CA . ALA A 1 197 ? 5.997 -12.805 5.189 1.00 97.12 197 ALA A CA 1
ATOM 1550 C C . ALA A 1 197 ? 5.416 -12.386 3.828 1.00 97.12 197 ALA A C 1
ATOM 1552 O O . ALA A 1 197 ? 4.319 -12.837 3.479 1.00 97.12 197 ALA A O 1
ATOM 1553 N N . LEU A 1 198 ? 6.103 -11.526 3.063 1.00 98.06 198 LEU A N 1
ATOM 1554 C CA . LEU A 1 198 ? 5.524 -10.889 1.882 1.00 98.06 198 LEU A CA 1
ATOM 1555 C C . LEU A 1 198 ? 5.324 -11.893 0.750 1.00 98.06 198 LEU A C 1
ATOM 1557 O O . LEU A 1 198 ? 6.264 -12.510 0.279 1.00 98.06 198 LEU A O 1
ATOM 1561 N N . LYS A 1 199 ? 4.093 -12.040 0.266 1.00 97.94 199 LYS A N 1
ATOM 1562 C CA . LYS A 1 199 ? 3.767 -12.951 -0.844 1.00 97.94 199 LYS A CA 1
ATOM 1563 C C . LYS A 1 199 ? 3.449 -12.202 -2.123 1.00 97.94 199 LYS A C 1
ATOM 1565 O O . LYS A 1 199 ? 3.607 -12.734 -3.222 1.00 97.94 199 LYS A O 1
ATOM 1570 N N . THR A 1 200 ? 2.919 -10.990 -1.999 1.00 98.31 200 THR A N 1
ATOM 1571 C CA . THR A 1 200 ? 2.404 -10.237 -3.139 1.00 98.31 200 THR A CA 1
ATOM 1572 C C . THR A 1 200 ? 2.685 -8.753 -2.997 1.00 98.31 200 THR A C 1
ATOM 1574 O O . THR A 1 200 ? 2.238 -8.116 -2.044 1.00 98.31 200 THR A O 1
ATOM 1577 N N . LEU A 1 201 ? 3.342 -8.207 -4.016 1.00 98.31 201 LEU A N 1
ATOM 1578 C CA . LEU A 1 201 ? 3.490 -6.781 -4.255 1.00 98.31 201 LEU A CA 1
ATOM 1579 C C . LEU A 1 201 ? 2.645 -6.395 -5.474 1.00 98.31 201 LEU A C 1
ATOM 1581 O O . LEU A 1 201 ? 2.754 -7.008 -6.533 1.00 98.31 201 LEU A O 1
ATOM 1585 N N . LYS A 1 202 ? 1.800 -5.372 -5.355 1.00 98.12 202 LYS A N 1
ATOM 1586 C CA . LYS A 1 202 ? 1.107 -4.761 -6.494 1.00 98.12 202 LYS A CA 1
ATOM 1587 C C . LYS A 1 202 ? 1.558 -3.320 -6.659 1.00 98.12 202 LYS A C 1
ATOM 1589 O O . LYS A 1 202 ? 1.345 -2.503 -5.767 1.00 98.12 202 LYS A O 1
ATOM 1594 N N . LEU A 1 203 ? 2.110 -3.022 -7.825 1.00 97.19 203 LEU A N 1
ATOM 1595 C CA . LEU A 1 203 ? 2.540 -1.692 -8.221 1.00 97.19 203 LEU A CA 1
ATOM 1596 C C . LEU A 1 203 ? 1.624 -1.156 -9.312 1.00 97.19 203 LEU A C 1
ATOM 1598 O O . LEU A 1 203 ? 1.104 -1.887 -10.159 1.00 97.19 203 LEU A O 1
ATOM 1602 N N . PHE A 1 204 ? 1.424 0.148 -9.284 1.00 95.75 204 PHE A N 1
ATOM 1603 C CA . PHE A 1 204 ? 0.750 0.884 -10.337 1.00 95.75 204 PHE A CA 1
ATOM 1604 C C . PHE A 1 204 ? 1.235 2.330 -10.302 1.00 95.75 204 PHE A C 1
ATOM 1606 O O . PHE A 1 204 ? 1.784 2.789 -9.305 1.00 95.75 204 PHE A O 1
ATOM 1613 N N . SER A 1 205 ? 1.039 3.062 -11.386 1.00 95.06 205 SER A N 1
ATOM 1614 C CA . SER A 1 205 ? 1.228 4.508 -11.378 1.00 95.06 205 SER A CA 1
ATOM 1615 C C . SER A 1 205 ? -0.079 5.229 -11.054 1.00 95.06 205 SER A C 1
ATOM 1617 O O . SER A 1 205 ? -1.162 4.803 -11.494 1.00 95.06 205 SER A O 1
ATOM 1619 N N . ALA A 1 206 ? 0.042 6.336 -10.330 1.00 92.69 206 ALA A N 1
ATOM 1620 C CA . ALA A 1 206 ? -1.036 7.296 -10.138 1.00 92.69 206 ALA A CA 1
ATOM 1621 C C . ALA A 1 206 ? -1.150 8.246 -11.351 1.00 92.69 206 ALA A C 1
ATOM 1623 O O . ALA A 1 206 ? -0.345 8.184 -12.287 1.00 92.69 206 ALA A O 1
ATOM 1624 N N . PHE A 1 207 ? -2.197 9.068 -11.384 1.00 92.38 207 PHE A N 1
ATOM 1625 C CA . PHE A 1 207 ? -2.323 10.173 -12.334 1.00 92.38 207 PHE A CA 1
ATOM 1626 C C . PHE A 1 207 ? -1.498 11.374 -11.864 1.00 92.38 207 PHE A C 1
ATOM 1628 O O . PHE A 1 207 ? -1.332 11.552 -10.661 1.00 92.38 207 PHE A O 1
ATOM 1635 N N . PRO A 1 208 ? -1.008 12.230 -12.771 1.00 92.75 208 PRO A N 1
ATOM 1636 C CA . PRO A 1 208 ? -0.231 13.378 -12.339 1.00 92.75 208 PRO A CA 1
ATOM 1637 C C . PRO A 1 208 ? -1.117 14.354 -11.561 1.00 92.75 208 PRO A C 1
ATOM 1639 O O . PRO A 1 208 ? -2.297 14.523 -11.887 1.00 92.75 208 PRO A O 1
ATOM 1642 N N . GLU A 1 209 ? -0.563 15.018 -10.550 1.00 91.50 209 GLU A N 1
ATOM 1643 C CA . GLU A 1 209 ? -1.357 15.836 -9.622 1.00 91.50 209 GLU A CA 1
ATOM 1644 C C . GLU A 1 209 ? -2.093 16.992 -10.322 1.00 91.50 209 GLU A C 1
ATOM 1646 O O . GLU A 1 209 ? -3.250 17.277 -10.018 1.00 91.50 209 GLU A O 1
ATOM 1651 N N . HIS A 1 210 ? -1.493 17.587 -11.359 1.00 90.69 210 HIS A N 1
ATOM 1652 C CA . HIS A 1 210 ? -2.125 18.640 -12.167 1.00 90.69 210 HIS A CA 1
ATOM 1653 C C . HIS A 1 210 ? -3.364 18.169 -12.954 1.00 90.69 210 HIS A C 1
ATOM 1655 O O . HIS A 1 210 ? -4.093 18.988 -13.510 1.00 90.69 210 HIS A O 1
ATOM 1661 N N . SER A 1 211 ? -3.611 16.857 -13.033 1.00 90.38 211 SER A N 1
ATOM 1662 C CA . SER A 1 211 ? -4.825 16.298 -13.640 1.00 90.38 211 SER A CA 1
ATOM 1663 C C . SER A 1 211 ? -5.982 16.138 -12.649 1.00 90.38 211 SER A C 1
ATOM 1665 O O . SER A 1 211 ? -7.071 15.712 -13.045 1.00 90.38 211 SER A O 1
ATOM 1667 N N . ARG A 1 212 ? -5.783 16.491 -11.372 1.00 87.56 212 ARG A N 1
ATOM 1668 C CA . ARG A 1 212 ? -6.816 16.421 -10.336 1.00 87.56 212 ARG A CA 1
ATOM 1669 C C . ARG A 1 212 ? -8.054 17.223 -10.715 1.00 87.56 212 ARG A C 1
ATOM 1671 O O . ARG A 1 212 ? -7.979 18.393 -11.069 1.00 87.56 212 ARG A O 1
ATOM 1678 N N . GLY A 1 213 ? -9.212 16.564 -10.651 1.00 83.06 213 GLY A N 1
ATOM 1679 C CA . GLY A 1 213 ? -10.506 17.160 -10.999 1.00 83.06 213 GLY A CA 1
ATOM 1680 C C . GLY A 1 213 ? -10.754 17.319 -12.504 1.00 83.06 213 GLY A C 1
ATOM 1681 O O . GLY A 1 213 ? -11.872 17.647 -12.901 1.00 83.06 213 GLY A O 1
ATOM 1682 N N . SER A 1 214 ? -9.761 17.038 -13.354 1.00 84.56 214 SER A N 1
ATOM 1683 C CA . SER A 1 214 ? -9.953 17.010 -14.800 1.00 84.56 214 SER A CA 1
ATOM 1684 C C . SER A 1 214 ? -10.786 15.790 -15.194 1.00 84.56 214 SER A C 1
ATOM 1686 O O . SER A 1 214 ? -10.557 14.673 -14.721 1.00 84.56 214 SER A O 1
ATOM 1688 N N . LYS A 1 215 ? -11.766 15.987 -16.081 1.00 75.31 215 LYS A N 1
ATOM 1689 C CA . LYS A 1 215 ? -12.532 14.884 -16.670 1.00 75.31 215 LYS A CA 1
ATOM 1690 C C . LYS A 1 215 ? -11.581 14.122 -17.594 1.00 75.31 215 LYS A C 1
ATOM 1692 O O . LYS A 1 215 ? -11.280 14.604 -18.678 1.00 75.31 215 LYS A O 1
ATOM 1697 N N . GLY A 1 216 ? -11.062 12.995 -17.096 1.00 67.38 216 GLY A N 1
ATOM 1698 C CA . GLY A 1 216 ? -10.002 12.162 -17.678 1.00 67.38 216 GLY A CA 1
ATOM 1699 C C . GLY A 1 216 ? -9.734 12.374 -19.170 1.00 67.38 216 GLY A C 1
ATOM 1700 O O . GLY A 1 216 ? -10.542 12.004 -20.016 1.00 67.38 216 GLY A O 1
ATOM 1701 N N . GLY A 1 217 ? -8.574 12.954 -19.482 1.00 76.69 217 GLY A N 1
ATOM 1702 C CA . GLY A 1 217 ? -8.121 13.183 -20.852 1.00 76.69 217 GLY A CA 1
ATOM 1703 C C . GLY A 1 217 ? -7.112 12.138 -21.327 1.00 76.69 217 GLY A C 1
ATOM 1704 O O . GLY A 1 217 ? -6.439 11.478 -20.531 1.00 76.69 217 GLY A O 1
ATOM 1705 N N . THR A 1 218 ? -6.920 12.063 -22.646 1.00 83.75 218 THR A N 1
ATOM 1706 C CA . THR A 1 218 ? -5.900 11.215 -23.292 1.00 83.75 218 THR A CA 1
ATOM 1707 C C . THR A 1 218 ? -4.498 11.424 -22.714 1.00 83.75 218 THR A C 1
ATOM 1709 O O . THR A 1 218 ? -3.692 10.499 -22.720 1.00 83.75 218 THR A O 1
ATOM 1712 N N . VAL A 1 219 ? -4.197 12.624 -22.205 1.00 89.69 219 VAL A N 1
ATOM 1713 C CA . VAL A 1 219 ? -2.906 12.970 -21.589 1.00 89.69 219 VAL A CA 1
ATOM 1714 C C . VAL A 1 219 ? -2.670 12.186 -20.295 1.00 89.69 219 VAL A C 1
ATOM 1716 O O . VAL A 1 219 ? -1.638 11.532 -20.168 1.00 89.69 219 VAL A O 1
ATOM 1719 N N . ALA A 1 220 ? -3.638 12.166 -19.374 1.00 88.81 220 ALA A N 1
ATOM 1720 C CA . ALA A 1 220 ? -3.518 11.451 -18.102 1.00 88.81 220 ALA A CA 1
ATOM 1721 C C . ALA A 1 220 ? -3.396 9.930 -18.317 1.00 88.81 220 ALA A C 1
ATOM 1723 O O . ALA A 1 220 ? -2.588 9.259 -17.672 1.00 88.81 220 ALA A O 1
ATOM 1724 N N . SER A 1 221 ? -4.135 9.380 -19.287 1.00 89.50 221 SER A N 1
ATOM 1725 C CA . SER A 1 221 ? -4.011 7.972 -19.684 1.00 89.50 221 SER A CA 1
ATOM 1726 C C . SER A 1 221 ? -2.642 7.654 -20.292 1.00 89.50 221 SER A C 1
ATOM 1728 O O . SER A 1 221 ? -2.049 6.632 -19.944 1.00 89.50 221 SER A O 1
ATOM 1730 N N . LYS A 1 222 ? -2.112 8.528 -21.164 1.00 92.75 222 LYS A N 1
ATOM 1731 C CA . LYS A 1 222 ? -0.764 8.385 -21.743 1.00 92.75 222 LYS A CA 1
ATOM 1732 C C . LYS A 1 222 ? 0.321 8.448 -20.667 1.00 92.75 222 LYS A C 1
ATOM 1734 O O . LYS A 1 222 ? 1.210 7.599 -20.679 1.00 92.75 222 LYS A O 1
ATOM 1739 N N . HIS A 1 223 ? 0.217 9.384 -19.717 1.00 93.75 223 HIS A N 1
ATOM 1740 C CA . HIS A 1 223 ? 1.112 9.474 -18.553 1.00 93.75 223 HIS A CA 1
ATOM 1741 C C . HIS A 1 223 ? 1.139 8.158 -17.788 1.00 93.75 223 HIS A C 1
ATOM 1743 O O . HIS A 1 223 ? 2.189 7.541 -17.631 1.00 93.75 223 HIS A O 1
ATOM 1749 N N . ARG A 1 224 ? -0.042 7.663 -17.406 1.00 92.44 224 ARG A N 1
ATOM 1750 C CA . ARG A 1 224 ? -0.184 6.416 -16.655 1.00 92.44 224 ARG A CA 1
ATOM 1751 C C . ARG A 1 224 ? 0.379 5.212 -17.418 1.00 92.44 224 ARG A C 1
ATOM 1753 O O . ARG A 1 224 ? 1.029 4.352 -16.830 1.00 92.44 224 ARG A O 1
ATOM 1760 N N . ALA A 1 225 ? 0.154 5.131 -18.728 1.00 93.38 225 ALA A N 1
ATOM 1761 C CA . ALA A 1 225 ? 0.714 4.064 -19.557 1.00 93.38 225 ALA A CA 1
ATOM 1762 C C . ALA A 1 225 ? 2.252 4.118 -19.594 1.00 93.38 225 ALA A C 1
ATOM 1764 O O . ALA A 1 225 ? 2.903 3.096 -19.367 1.00 93.38 225 ALA A O 1
ATOM 1765 N N . ARG A 1 226 ? 2.832 5.310 -19.804 1.00 94.50 226 ARG A N 1
ATOM 1766 C CA . ARG A 1 226 ? 4.288 5.529 -19.796 1.00 94.50 226 ARG A CA 1
ATOM 1767 C C . ARG A 1 226 ? 4.899 5.181 -18.439 1.00 94.50 226 ARG A C 1
ATOM 1769 O O . ARG A 1 226 ? 5.898 4.469 -18.387 1.00 94.50 226 ARG A O 1
ATOM 1776 N N . ALA A 1 227 ? 4.273 5.627 -17.354 1.00 95.00 227 ALA A N 1
ATOM 1777 C CA . ALA A 1 227 ? 4.703 5.346 -15.992 1.00 95.00 227 ALA A CA 1
ATOM 1778 C C . ALA A 1 227 ? 4.691 3.838 -15.691 1.00 95.00 227 ALA A C 1
ATOM 1780 O O . ALA A 1 227 ? 5.704 3.290 -15.273 1.00 95.00 227 ALA A O 1
ATOM 1781 N N . ASN A 1 228 ? 3.605 3.119 -15.998 1.00 95.56 228 ASN A N 1
ATOM 1782 C CA . ASN A 1 228 ? 3.557 1.663 -15.797 1.00 95.56 228 ASN A CA 1
ATOM 1783 C C . ASN A 1 228 ? 4.565 0.895 -16.669 1.00 95.56 228 ASN A C 1
ATOM 1785 O O . ASN A 1 228 ? 5.120 -0.114 -16.222 1.00 95.56 228 ASN A O 1
ATOM 1789 N N . ALA A 1 229 ? 4.831 1.362 -17.894 1.00 94.88 229 ALA A N 1
ATOM 1790 C CA . ALA A 1 229 ? 5.887 0.799 -18.733 1.00 94.88 229 ALA A CA 1
ATOM 1791 C C . ALA A 1 229 ? 7.271 1.002 -18.097 1.00 94.88 229 ALA A C 1
ATOM 1793 O O . ALA A 1 229 ? 8.081 0.075 -18.082 1.00 94.88 229 ALA A O 1
ATOM 1794 N N . LYS A 1 230 ? 7.523 2.176 -17.504 1.00 95.19 230 LYS A N 1
ATOM 1795 C CA . LYS A 1 230 ? 8.751 2.468 -16.755 1.00 95.19 230 LYS A CA 1
ATOM 1796 C C . LYS A 1 230 ? 8.886 1.572 -15.522 1.00 95.19 230 LYS A C 1
ATOM 1798 O O . LYS A 1 230 ? 9.918 0.922 -15.390 1.00 95.19 230 LYS A O 1
ATOM 1803 N N . ILE A 1 231 ? 7.823 1.407 -14.724 1.00 95.69 231 ILE A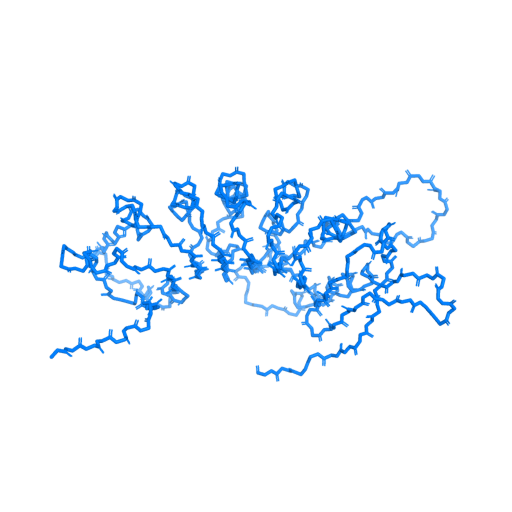 N 1
ATOM 1804 C CA . ILE A 1 231 ? 7.820 0.468 -13.586 1.00 95.69 231 ILE A CA 1
ATOM 1805 C C . ILE A 1 231 ? 8.162 -0.950 -14.055 1.00 95.69 231 ILE A C 1
ATOM 1807 O O . ILE A 1 231 ? 9.019 -1.616 -13.478 1.00 95.69 231 ILE A O 1
ATOM 1811 N N . SER A 1 232 ? 7.537 -1.399 -15.144 1.00 95.81 232 SER A N 1
ATOM 1812 C CA . SER A 1 232 ? 7.772 -2.736 -15.701 1.00 95.81 232 SER A CA 1
ATOM 1813 C C . SER A 1 232 ? 9.212 -2.942 -16.165 1.00 95.81 232 SER A C 1
ATOM 1815 O O . SER A 1 232 ? 9.763 -4.022 -15.962 1.00 95.81 232 SER A O 1
ATOM 1817 N N . ARG A 1 233 ? 9.833 -1.928 -16.780 1.00 94.50 233 ARG A N 1
ATOM 1818 C CA . ARG A 1 233 ? 11.249 -1.982 -17.171 1.00 94.50 233 ARG A CA 1
ATOM 1819 C C . ARG A 1 233 ? 12.158 -2.033 -15.948 1.00 94.50 233 ARG A C 1
ATOM 1821 O O . ARG A 1 233 ? 12.987 -2.934 -15.884 1.00 94.50 233 ARG A O 1
ATOM 1828 N N . SER A 1 234 ? 11.931 -1.173 -14.952 1.00 94.25 234 SER A N 1
ATOM 1829 C CA . SER A 1 234 ? 12.725 -1.163 -13.715 1.00 94.25 234 SER A CA 1
ATOM 1830 C C . SER A 1 234 ? 12.641 -2.475 -12.932 1.00 94.25 234 SER A C 1
ATOM 1832 O O . SER A 1 234 ? 13.647 -2.902 -12.376 1.00 94.25 234 SER A O 1
ATOM 1834 N N . VAL A 1 235 ? 11.479 -3.141 -12.911 1.00 95.00 235 VAL A N 1
ATOM 1835 C CA . VAL A 1 235 ? 11.331 -4.467 -12.281 1.00 95.00 235 VAL A CA 1
ATOM 1836 C C . VAL A 1 235 ? 12.103 -5.545 -13.045 1.00 95.00 235 VAL A C 1
ATOM 1838 O O . VAL A 1 235 ? 12.712 -6.405 -12.420 1.00 95.00 235 VAL A O 1
ATOM 1841 N N . ARG A 1 236 ? 12.132 -5.502 -14.384 1.00 93.69 236 ARG A N 1
ATOM 1842 C CA . ARG A 1 236 ? 12.900 -6.470 -15.196 1.00 93.69 236 ARG A CA 1
ATOM 1843 C C . ARG A 1 236 ? 14.410 -6.285 -15.081 1.00 93.69 236 ARG A C 1
ATOM 1845 O O . ARG A 1 236 ? 15.135 -7.264 -15.207 1.00 93.69 236 ARG A O 1
ATOM 1852 N N . SER A 1 237 ? 14.867 -5.047 -14.906 1.00 92.44 237 SER A N 1
ATOM 1853 C CA . SER A 1 237 ? 16.288 -4.721 -14.764 1.00 92.44 237 SER A CA 1
ATOM 1854 C C . SER A 1 237 ? 16.798 -4.871 -13.331 1.00 92.44 237 SER A C 1
ATOM 1856 O O . SER A 1 237 ? 17.997 -4.755 -13.107 1.00 92.44 237 SER A O 1
ATOM 1858 N N . TYR A 1 238 ? 15.908 -5.074 -12.355 1.00 92.62 238 TYR A N 1
ATOM 1859 C CA . TYR A 1 238 ? 16.293 -5.255 -10.962 1.00 92.62 238 TYR A CA 1
ATOM 1860 C C . TYR A 1 238 ? 16.979 -6.611 -10.764 1.00 92.62 238 TYR A C 1
ATOM 1862 O O . TYR A 1 238 ? 16.412 -7.661 -11.082 1.00 92.62 238 TYR A O 1
ATOM 1870 N N . GLN A 1 239 ? 18.187 -6.564 -10.208 1.00 89.75 239 GLN A N 1
ATOM 1871 C CA . GLN A 1 239 ? 18.973 -7.724 -9.804 1.00 89.75 239 GLN A CA 1
ATOM 1872 C C . GLN A 1 239 ? 18.931 -7.811 -8.273 1.00 89.75 239 GLN A C 1
ATOM 1874 O O . GLN A 1 239 ? 19.516 -6.953 -7.610 1.00 89.75 239 GLN A O 1
ATOM 1879 N N . PRO A 1 240 ? 18.207 -8.783 -7.687 1.00 85.31 240 PRO A N 1
ATOM 1880 C CA . PRO A 1 240 ? 18.111 -8.901 -6.241 1.00 85.31 240 PRO A CA 1
ATOM 1881 C C . PRO A 1 240 ? 19.474 -9.176 -5.618 1.00 85.31 240 PRO A C 1
ATOM 1883 O O . PRO A 1 240 ? 20.222 -10.033 -6.085 1.00 85.31 240 PRO A O 1
ATOM 1886 N N . ILE A 1 241 ? 19.752 -8.495 -4.509 1.00 77.81 241 ILE A N 1
ATOM 1887 C CA . ILE A 1 241 ? 20.983 -8.691 -3.735 1.00 77.81 241 ILE A CA 1
ATOM 1888 C C . ILE A 1 241 ? 20.957 -10.051 -3.018 1.00 77.81 241 ILE A C 1
ATOM 1890 O O . ILE A 1 241 ? 22.000 -10.664 -2.797 1.00 77.81 241 ILE A O 1
ATOM 1894 N N . THR A 1 242 ? 19.767 -10.545 -2.659 1.00 74.19 242 THR A N 1
ATOM 1895 C CA . THR A 1 242 ? 19.598 -11.818 -1.953 1.00 74.19 242 THR A CA 1
ATOM 1896 C C . THR A 1 242 ? 18.530 -12.694 -2.603 1.00 74.19 242 THR A C 1
ATOM 1898 O O . THR A 1 242 ? 17.494 -12.227 -3.073 1.00 74.19 242 THR A O 1
ATOM 1901 N N . SER A 1 243 ? 18.772 -14.005 -2.595 1.00 66.62 243 SER A N 1
ATOM 1902 C CA . SER A 1 243 ? 17.830 -15.037 -3.047 1.00 66.62 243 SER A CA 1
ATOM 1903 C C . SER A 1 243 ? 16.856 -15.489 -1.953 1.00 66.62 243 SER A C 1
ATOM 1905 O O . SER A 1 243 ? 16.060 -16.400 -2.169 1.00 66.62 243 SER A O 1
ATOM 1907 N N . SER A 1 244 ? 16.934 -14.891 -0.760 1.00 70.25 244 SER A N 1
ATOM 1908 C CA . SER A 1 244 ? 16.362 -15.462 0.462 1.00 70.25 244 SER A CA 1
ATOM 1909 C C . SER A 1 244 ? 14.837 -15.465 0.496 1.00 70.25 244 SER A C 1
ATOM 1911 O O . SER A 1 244 ? 14.259 -16.254 1.240 1.00 70.25 244 SER A O 1
ATOM 1913 N N . HIS A 1 245 ? 14.179 -14.594 -0.274 1.00 84.06 245 HIS A N 1
ATOM 1914 C CA . HIS A 1 245 ? 12.726 -14.476 -0.252 1.00 84.06 245 HIS A CA 1
ATOM 1915 C C . HIS A 1 245 ? 12.152 -14.077 -1.613 1.00 84.06 245 HIS A C 1
ATOM 1917 O O . HIS A 1 245 ? 12.425 -12.992 -2.125 1.00 84.06 245 HIS A O 1
ATOM 1923 N N . ALA A 1 246 ? 11.332 -14.954 -2.193 1.00 90.56 246 ALA A N 1
ATOM 1924 C CA . ALA A 1 246 ? 10.650 -14.713 -3.459 1.00 90.56 246 ALA A CA 1
ATOM 1925 C C . ALA A 1 246 ? 9.189 -14.307 -3.220 1.00 90.56 246 ALA A C 1
ATOM 1927 O O . ALA A 1 246 ? 8.457 -14.956 -2.472 1.00 90.56 246 ALA A O 1
ATOM 1928 N N . PHE A 1 247 ? 8.738 -13.262 -3.912 1.00 95.75 247 PHE A N 1
ATOM 1929 C CA . PHE A 1 247 ? 7.350 -12.800 -3.896 1.00 95.75 247 PHE A CA 1
ATOM 1930 C C . PHE A 1 247 ? 6.866 -12.499 -5.316 1.00 95.75 247 PHE A C 1
ATOM 1932 O O . PHE A 1 247 ? 7.659 -12.292 -6.232 1.00 95.75 247 PHE A O 1
ATOM 1939 N N . ARG A 1 248 ? 5.546 -12.484 -5.523 1.00 97.06 248 ARG A N 1
ATOM 1940 C CA . ARG A 1 248 ? 4.949 -12.166 -6.831 1.00 97.06 248 ARG A CA 1
ATOM 1941 C C . ARG A 1 248 ? 4.754 -10.664 -6.960 1.00 97.06 248 ARG A C 1
ATOM 1943 O O . ARG A 1 248 ? 4.221 -10.034 -6.042 1.00 97.06 248 ARG A O 1
ATOM 1950 N N . ILE A 1 249 ? 5.130 -10.103 -8.105 1.00 97.50 249 ILE A N 1
ATOM 1951 C CA . ILE A 1 249 ? 4.921 -8.686 -8.417 1.00 97.50 249 ILE A CA 1
ATOM 1952 C C . ILE A 1 249 ? 3.846 -8.574 -9.491 1.00 97.50 249 ILE A C 1
ATOM 1954 O O . ILE A 1 249 ? 3.937 -9.200 -10.543 1.00 97.50 249 ILE A O 1
ATOM 1958 N N . PHE A 1 250 ? 2.846 -7.735 -9.251 1.00 97.50 250 PHE A N 1
ATOM 1959 C CA . PHE A 1 250 ? 1.826 -7.398 -10.237 1.00 97.50 250 PHE A CA 1
ATOM 1960 C C . PHE A 1 250 ? 1.946 -5.932 -10.622 1.00 97.50 250 PHE A C 1
ATOM 1962 O O . PHE A 1 250 ? 1.899 -5.061 -9.755 1.00 97.50 250 PHE A O 1
ATOM 1969 N N . ILE A 1 251 ? 2.037 -5.663 -11.920 1.00 96.25 251 ILE A N 1
ATOM 1970 C CA . ILE A 1 251 ? 2.049 -4.312 -12.481 1.00 96.25 251 ILE A CA 1
ATOM 1971 C C . ILE A 1 251 ? 0.908 -4.237 -13.485 1.00 96.25 251 ILE A C 1
ATOM 1973 O O . ILE A 1 251 ? 0.965 -4.839 -14.557 1.00 96.25 251 ILE A O 1
ATOM 1977 N N . VAL A 1 252 ? -0.158 -3.516 -13.139 1.00 90.00 252 VAL A N 1
ATOM 1978 C CA . VAL A 1 252 ? -1.393 -3.476 -13.942 1.00 90.00 252 VAL A CA 1
ATOM 1979 C C . VAL A 1 252 ? -1.944 -4.899 -14.166 1.00 90.00 252 VAL A C 1
ATOM 1981 O O . VAL A 1 252 ? -2.493 -5.487 -13.234 1.00 90.00 252 VAL A O 1
ATOM 1984 N N . ARG A 1 253 ? -1.787 -5.468 -15.370 1.00 89.62 253 ARG A N 1
ATOM 1985 C CA . ARG A 1 253 ? -2.217 -6.830 -15.733 1.00 89.62 253 ARG A CA 1
ATOM 1986 C C . ARG A 1 253 ? -1.050 -7.811 -15.840 1.00 89.62 253 ARG A C 1
ATOM 1988 O O . ARG A 1 253 ? -1.291 -8.993 -16.058 1.00 89.62 253 ARG A O 1
ATOM 1995 N N . ASP A 1 254 ? 0.187 -7.347 -15.728 1.00 95.44 254 ASP A N 1
ATOM 1996 C CA . ASP A 1 254 ? 1.367 -8.187 -15.878 1.00 95.44 254 ASP A CA 1
ATOM 1997 C C . ASP A 1 254 ? 1.810 -8.741 -14.530 1.00 95.44 254 ASP A C 1
ATOM 1999 O O . ASP A 1 254 ? 1.772 -8.052 -13.510 1.00 95.44 254 ASP A O 1
ATOM 2003 N N . GLU A 1 255 ? 2.231 -9.998 -14.550 1.00 96.88 255 GLU A N 1
ATOM 2004 C CA . GLU A 1 255 ? 2.735 -10.709 -13.387 1.00 96.88 255 GLU A CA 1
ATOM 2005 C C . GLU A 1 255 ? 4.204 -11.072 -13.582 1.00 96.88 255 GLU A C 1
ATOM 2007 O O . GLU A 1 255 ? 4.597 -11.542 -14.657 1.00 96.88 255 GLU A O 1
ATOM 2012 N N . PHE A 1 256 ? 4.990 -10.879 -12.528 1.00 96.62 256 PHE A N 1
ATOM 2013 C CA . PHE A 1 256 ? 6.404 -11.194 -12.473 1.00 96.62 256 PHE A CA 1
ATOM 2014 C C . PHE A 1 256 ? 6.709 -12.103 -11.285 1.00 96.62 256 PHE A C 1
ATOM 2016 O O . PHE A 1 256 ? 6.208 -11.894 -10.177 1.00 96.62 256 PHE A O 1
ATOM 2023 N N . GLU A 1 257 ? 7.585 -13.071 -11.525 1.00 95.56 257 GLU A N 1
ATOM 2024 C CA . GLU A 1 257 ? 8.140 -13.966 -10.513 1.00 95.56 257 GLU A CA 1
ATOM 2025 C C . GLU A 1 257 ? 9.657 -13.930 -10.585 1.00 95.56 257 GLU A C 1
ATOM 2027 O O . GLU A 1 257 ? 10.239 -13.735 -11.659 1.00 95.56 257 GLU A O 1
ATOM 2032 N N . LEU A 1 258 ? 10.291 -14.141 -9.436 1.00 94.12 258 LEU A N 1
ATOM 2033 C CA . LEU A 1 258 ? 11.728 -14.306 -9.376 1.00 94.12 258 LEU A CA 1
ATOM 2034 C C . LEU A 1 258 ? 12.102 -15.669 -9.970 1.00 94.12 258 LEU A C 1
ATOM 2036 O O . LEU A 1 258 ? 11.620 -16.702 -9.505 1.00 94.12 258 LEU A O 1
ATOM 2040 N N . ARG A 1 259 ? 12.935 -15.671 -11.013 1.00 92.31 259 ARG A N 1
ATOM 2041 C CA . ARG A 1 259 ? 13.411 -16.890 -11.677 1.00 92.31 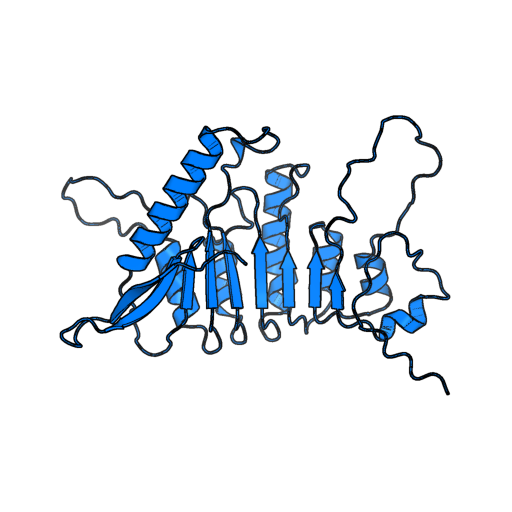259 ARG A CA 1
ATOM 2042 C C . ARG A 1 259 ? 14.911 -16.814 -11.914 1.00 92.31 259 ARG A C 1
ATOM 2044 O O . ARG A 1 259 ? 15.448 -15.730 -12.142 1.00 92.31 259 ARG A O 1
ATOM 2051 N N . ASN A 1 260 ? 15.549 -17.978 -11.901 1.00 89.62 260 ASN A N 1
ATOM 2052 C CA . ASN A 1 260 ? 16.887 -18.125 -12.453 1.00 89.62 260 ASN A CA 1
ATOM 2053 C C . ASN A 1 260 ? 16.832 -17.974 -13.979 1.00 89.62 260 ASN A C 1
ATOM 2055 O O . ASN A 1 260 ? 15.822 -18.307 -14.610 1.00 89.62 260 ASN A O 1
ATOM 2059 N N . ASP A 1 261 ? 17.905 -17.464 -14.570 1.00 85.75 261 ASP A N 1
ATOM 2060 C CA . ASP A 1 261 ? 18.136 -17.574 -16.006 1.00 85.75 261 ASP A CA 1
ATOM 2061 C C . ASP A 1 261 ? 18.374 -19.034 -16.432 1.00 85.75 261 ASP A C 1
ATOM 2063 O O . ASP A 1 261 ? 18.458 -19.942 -15.604 1.00 85.75 261 ASP A O 1
ATOM 2067 N N . GLU A 1 262 ? 18.449 -19.272 -17.744 1.00 85.44 262 GLU A N 1
ATOM 2068 C CA . GLU A 1 262 ? 18.626 -20.618 -18.316 1.00 85.44 262 GLU A CA 1
ATOM 2069 C C . GLU A 1 262 ? 19.905 -21.308 -17.826 1.00 85.44 262 GLU A C 1
ATOM 2071 O O . GLU A 1 262 ? 19.970 -22.533 -17.772 1.00 85.44 262 GLU A O 1
ATOM 2076 N N . LEU A 1 263 ? 20.903 -20.515 -17.432 1.00 85.81 263 LEU A N 1
ATOM 2077 C CA . LEU A 1 263 ? 22.180 -20.990 -16.913 1.00 85.81 263 LEU A CA 1
ATOM 2078 C C . LEU A 1 263 ? 22.163 -21.223 -15.395 1.00 85.81 263 LEU A C 1
ATOM 2080 O O . LEU A 1 263 ? 23.121 -21.778 -14.865 1.00 85.81 263 LEU A O 1
ATOM 2084 N N . GLY A 1 264 ? 21.109 -20.815 -14.682 1.00 83.19 264 GLY A N 1
ATOM 2085 C CA . GLY A 1 264 ? 21.044 -20.919 -13.223 1.00 83.19 264 GLY A CA 1
ATOM 2086 C C . GLY A 1 264 ? 21.910 -19.900 -12.474 1.00 83.19 264 GLY A C 1
ATOM 2087 O O . GLY A 1 264 ? 22.034 -20.001 -11.256 1.00 83.19 264 GLY A O 1
ATOM 2088 N N . MET A 1 265 ? 22.519 -18.945 -13.181 1.00 83.50 265 MET A N 1
ATOM 2089 C CA . MET A 1 265 ? 23.566 -18.061 -12.662 1.00 83.50 265 MET A CA 1
ATOM 2090 C C . MET A 1 265 ? 23.024 -16.703 -12.218 1.00 83.50 265 MET A C 1
ATOM 2092 O O . MET A 1 265 ? 23.596 -16.087 -11.322 1.00 83.50 265 MET A O 1
ATOM 2096 N N . ASN A 1 266 ? 21.921 -16.236 -12.813 1.00 86.12 266 ASN A N 1
ATOM 2097 C CA . ASN A 1 266 ? 21.361 -14.919 -12.514 1.00 86.12 266 ASN A CA 1
ATOM 2098 C C . ASN A 1 266 ? 19.900 -15.008 -12.070 1.00 86.12 266 ASN A C 1
ATOM 2100 O O . ASN A 1 266 ? 19.041 -15.508 -12.798 1.00 86.12 266 ASN A O 1
ATOM 2104 N N . LEU A 1 267 ? 19.605 -14.441 -10.900 1.00 90.06 267 LEU A N 1
ATOM 2105 C CA . LEU A 1 267 ? 18.248 -14.251 -10.397 1.00 90.06 267 LEU A CA 1
ATOM 2106 C C . LEU A 1 267 ? 17.679 -12.933 -10.922 1.00 90.06 267 LEU A C 1
ATOM 2108 O O . LEU A 1 267 ? 18.253 -11.869 -10.706 1.00 90.06 267 LEU A O 1
ATOM 2112 N N . ALA A 1 268 ? 16.531 -12.991 -11.592 1.00 92.75 268 ALA A N 1
ATOM 2113 C CA . ALA A 1 268 ? 15.845 -11.797 -12.075 1.00 92.75 268 ALA A CA 1
ATOM 2114 C C . ALA A 1 268 ? 14.327 -11.980 -12.067 1.00 92.75 268 ALA A C 1
ATOM 2116 O O . ALA A 1 268 ? 13.806 -13.087 -12.231 1.00 92.75 268 ALA A O 1
ATOM 2117 N N . TYR A 1 269 ? 13.594 -10.876 -11.922 1.00 94.44 269 TYR A N 1
ATOM 2118 C CA . TYR A 1 269 ? 12.144 -10.901 -12.086 1.00 94.44 269 TYR A CA 1
ATOM 2119 C C . TYR A 1 269 ? 11.783 -11.038 -13.565 1.00 94.44 269 TYR A C 1
ATOM 2121 O O . TYR A 1 269 ? 12.049 -10.161 -14.392 1.00 94.44 269 TYR A O 1
ATOM 2129 N N . ARG A 1 270 ? 11.137 -12.154 -13.907 1.00 94.81 270 ARG A N 1
ATOM 2130 C CA . ARG A 1 270 ? 10.679 -12.456 -15.265 1.00 94.81 270 ARG A CA 1
ATOM 2131 C C . ARG A 1 270 ? 9.165 -12.391 -15.320 1.00 94.81 270 ARG A C 1
ATOM 2133 O O . ARG A 1 270 ? 8.479 -12.775 -14.379 1.00 94.81 270 ARG A O 1
ATOM 2140 N N . ARG A 1 271 ? 8.637 -11.902 -16.440 1.00 95.31 271 ARG A N 1
ATOM 2141 C CA . ARG A 1 271 ? 7.194 -11.887 -16.683 1.00 95.31 271 ARG A CA 1
ATOM 2142 C C . ARG A 1 271 ? 6.711 -13.321 -16.893 1.00 95.31 271 ARG A C 1
ATOM 2144 O O . ARG A 1 271 ? 7.223 -13.999 -17.777 1.00 95.31 271 ARG A O 1
ATOM 2151 N N . VAL A 1 272 ? 5.714 -13.750 -16.126 1.00 95.75 272 VAL A N 1
ATOM 2152 C CA . VAL A 1 272 ? 5.196 -15.132 -16.162 1.00 95.75 272 VAL A CA 1
ATOM 2153 C C . VAL A 1 272 ? 3.786 -15.235 -16.718 1.00 95.75 272 VAL A C 1
ATOM 2155 O O . VAL A 1 272 ? 3.381 -16.288 -17.198 1.00 95.75 272 VAL A O 1
ATOM 2158 N N . GLY A 1 273 ? 3.039 -14.133 -16.704 1.00 92.06 273 GLY A N 1
ATOM 2159 C CA . GLY A 1 273 ? 1.663 -14.134 -17.164 1.00 92.06 273 GLY A CA 1
ATOM 2160 C C . GLY A 1 273 ? 1.100 -12.742 -17.394 1.00 92.06 273 GLY A C 1
ATOM 2161 O O . GLY A 1 273 ? 1.698 -11.713 -17.058 1.00 92.06 273 GLY A O 1
ATOM 2162 N N . ARG A 1 274 ? -0.086 -12.734 -18.000 1.00 89.69 274 ARG A N 1
ATOM 2163 C CA . ARG A 1 274 ? -0.991 -11.590 -18.035 1.00 89.69 274 ARG A CA 1
ATOM 2164 C C . ARG A 1 274 ? -2.299 -12.036 -17.392 1.00 89.69 274 ARG A C 1
ATOM 2166 O O . ARG A 1 274 ? -2.923 -12.973 -17.887 1.00 89.69 274 ARG A O 1
ATOM 2173 N N . MET A 1 275 ? -2.711 -11.380 -16.312 1.00 82.94 275 MET A N 1
ATOM 2174 C CA . MET A 1 275 ? -4.010 -11.640 -15.698 1.00 82.94 275 MET A CA 1
ATOM 2175 C C . MET A 1 275 ? -5.119 -11.298 -16.698 1.00 82.94 275 MET A C 1
ATOM 2177 O O . MET A 1 275 ? -5.121 -10.216 -17.294 1.00 82.94 275 MET A O 1
ATOM 2181 N N . ARG A 1 276 ? -6.051 -12.236 -16.887 1.00 69.12 276 ARG A N 1
ATOM 2182 C CA . ARG A 1 276 ? -7.334 -11.959 -17.538 1.00 69.12 276 ARG A CA 1
ATOM 2183 C C . ARG A 1 276 ? -8.201 -11.240 -16.506 1.00 69.12 276 ARG A C 1
ATOM 2185 O O . ARG A 1 276 ? -8.196 -11.629 -15.341 1.00 69.12 276 ARG A O 1
ATOM 2192 N N . GLU A 1 277 ? -8.848 -10.150 -16.899 1.00 57.03 277 GLU A N 1
ATOM 2193 C CA . GLU A 1 277 ? -9.773 -9.452 -16.002 1.00 57.03 277 GLU A CA 1
ATOM 2194 C C . GLU A 1 277 ? -10.931 -10.390 -15.645 1.00 57.03 277 GLU A C 1
ATOM 2196 O O . GLU A 1 277 ? -11.464 -11.066 -16.527 1.00 57.03 277 GLU A O 1
ATOM 2201 N N . HIS A 1 278 ? -11.248 -10.460 -14.352 1.00 36.44 278 HIS A N 1
ATOM 2202 C CA . HIS A 1 278 ? -12.465 -11.063 -13.818 1.00 36.44 278 HIS A CA 1
ATOM 2203 C C . HIS A 1 278 ? -13.432 -9.947 -13.449 1.00 36.44 278 HIS A C 1
ATOM 2205 O O . HIS A 1 278 ? -12.940 -8.936 -12.890 1.00 36.44 278 HIS A O 1
#

Secondary structure (DSSP, 8-state):
-------S--B-SS----TTTHHHHTT--EEE-TTTT--S---S---S-------HHHHHHHTT---SEEEES---HHHHHHHHT-S---EEEESSSS-TTS-HHHHHHHHHHIIIIIGGGGTTT-SEEEE--SBSSTTSB-HHHHHHHTT-TT--EEEEEE-STTSPP---S----------HHHHHHHHHHT-TT--EEEEEEPBPGGGTTS---HHHHHHHHHHHHHHHHHHHH---S--S---EEEETTEEEEEEE-TTS--EEEEEEEEPPP-

Foldseek 3Di:
DDPPPPPLEDAPLDDDPDPVCLVVLLPRAEYADPPSPVPPPPPPDDPDDDPPVPDVLVVCLVSVRDHQYYHDCDQDPSVLVSLLSAEQRAYDAHAEQHDLPDDQVRSQVSLLSNQPRRLQRYLAHYQEDHYHYQEDHSQAQDPSNLVSLLSNLNHAYEEGEDELVLADDPPPDDDDDDDPSPGSLLSVVQSQQSRANYAEYEYFHHFYPVCRPPPDDPVRVVVRVVSLVSSVVCQQPHFHPDPNDWHWYHRPQWIWTWDADPVNPGTGTDTDDGHDDD

pLDDT: mean 83.96, std 18.52, range [20.83, 98.75]